Protein AF-A0A356KYS8-F1 (afdb_monomer_lite)

pLDDT: mean 89.46, std 16.84, range [36.25, 98.88]

Secondary structure (DSSP, 8-state):
--------------------TT-EEEEEEETTTTEEEEEEE-TTS-EEEEEEEE-SSEEEEEEE-TTSSEEEEEEEEEETTTEEEEEEEEEEE-GGG-EEEEEEEEESS--EEEEEEETTEEEEEETTTTEEEEEEEETTEEEEEEEEEE-SS-B---EE-TTSSEEEEEETTTTEEEEEEE-TTT--EEE---

Sequence (194 aa):
MKHALWLVLLLSAPLVAQDPGKGQRVYVSCGKAQEVQVFDLDPEGALSPRSKLALPGRPGAMALSPDRARIYVAAAERKRGRGWIERIHTLRRLPAGRLEIEHSLELTGGRPTFLRVAGGFLLSASYGGGQVSVYALEQGRCTQRVARKTTAKKAHMVEVDPSGRFVFVPHTGPNAVYQLRFDPKTGALEPNDP

Structure (mmCIF, N/CA/C/O backbone):
data_AF-A0A356KYS8-F1
#
_entry.id   AF-A0A356KYS8-F1
#
loop_
_atom_site.group_PDB
_atom_site.id
_atom_site.type_symbol
_atom_site.label_atom_id
_atom_site.label_alt_id
_atom_site.label_comp_id
_atom_site.label_asym_id
_atom_site.label_entity_id
_atom_site.label_seq_id
_atom_site.pdbx_PDB_ins_code
_atom_site.Cartn_x
_atom_site.Cartn_y
_atom_site.Cartn_z
_atom_site.occupancy
_atom_site.B_iso_or_equiv
_atom_site.auth_seq_id
_atom_site.auth_comp_id
_atom_site.auth_asym_id
_atom_site.auth_atom_id
_atom_site.pdbx_PDB_model_num
ATOM 1 N N . MET A 1 1 ? -44.539 14.808 67.556 1.00 40.28 1 MET A N 1
ATOM 2 C CA . MET A 1 1 ? -43.857 15.310 66.344 1.00 40.28 1 MET A CA 1
ATOM 3 C C . MET A 1 1 ? -42.977 14.185 65.816 1.00 40.28 1 MET A C 1
ATOM 5 O O . MET A 1 1 ? -42.002 13.847 66.469 1.00 40.28 1 MET A O 1
ATOM 9 N N . LYS A 1 2 ? -43.388 13.501 64.741 1.00 37.28 2 LYS A N 1
ATOM 10 C CA . LYS A 1 2 ? -42.633 12.396 64.126 1.00 37.28 2 LYS A CA 1
ATOM 11 C C . LYS A 1 2 ? -42.176 12.877 62.748 1.00 37.28 2 LYS A C 1
ATOM 13 O O . LYS A 1 2 ? -43.016 13.083 61.880 1.00 37.28 2 LYS A O 1
ATOM 18 N N . HIS A 1 3 ? -40.881 13.126 62.581 1.00 39.75 3 HIS A N 1
ATOM 19 C CA . HIS A 1 3 ? -40.300 13.495 61.291 1.00 39.75 3 HIS A CA 1
ATOM 20 C C . HIS A 1 3 ? -40.080 12.219 60.471 1.00 39.75 3 HIS A C 1
ATOM 22 O O . HIS A 1 3 ? -39.296 11.361 60.866 1.00 39.75 3 HIS A O 1
ATOM 28 N N . ALA A 1 4 ? -40.801 12.077 59.358 1.00 44.94 4 ALA A N 1
ATOM 29 C CA . ALA A 1 4 ? -40.541 11.039 58.368 1.00 44.94 4 ALA A CA 1
ATOM 30 C C . ALA A 1 4 ? -39.458 11.547 57.406 1.00 44.94 4 ALA A C 1
ATOM 32 O O . ALA A 1 4 ? -39.656 12.542 56.709 1.00 44.94 4 ALA A O 1
ATOM 33 N N . LEU A 1 5 ? -38.304 10.883 57.410 1.00 38.66 5 LEU A N 1
ATOM 34 C CA . LEU A 1 5 ? -37.208 11.132 56.482 1.00 38.66 5 LEU A CA 1
ATOM 35 C C . LEU A 1 5 ? -37.494 10.347 55.192 1.00 38.66 5 LEU A C 1
ATOM 37 O O . LEU A 1 5 ? -37.525 9.118 55.216 1.00 38.66 5 LEU A O 1
ATOM 41 N N . TRP A 1 6 ? -37.721 11.037 54.075 1.00 37.00 6 TRP A N 1
ATOM 42 C CA . TRP A 1 6 ? -37.829 10.397 52.763 1.00 37.00 6 TRP A CA 1
ATOM 43 C C . TRP A 1 6 ? -36.432 10.251 52.158 1.00 37.00 6 TRP A C 1
ATOM 45 O O . TRP A 1 6 ? -35.788 11.242 51.819 1.00 37.00 6 TRP A O 1
ATOM 55 N N . LEU A 1 7 ? -35.957 9.010 52.037 1.00 36.25 7 LEU A N 1
ATOM 56 C CA . LEU A 1 7 ? -34.743 8.681 51.295 1.00 36.25 7 LEU A CA 1
ATOM 57 C C . LEU A 1 7 ? -35.073 8.673 49.794 1.00 36.25 7 LEU A C 1
ATOM 59 O O . LEU A 1 7 ? -35.811 7.809 49.325 1.00 36.25 7 LEU A O 1
ATOM 63 N N . VAL A 1 8 ? -34.519 9.617 49.033 1.00 46.50 8 VAL A N 1
ATOM 64 C CA . VAL A 1 8 ? -34.524 9.554 47.566 1.00 46.50 8 VAL A CA 1
ATOM 65 C C . VAL A 1 8 ? -33.318 8.723 47.135 1.00 46.50 8 VAL A C 1
ATOM 67 O O . VAL A 1 8 ? -32.180 9.186 47.168 1.00 46.50 8 VAL A O 1
ATOM 70 N N . LEU A 1 9 ? -33.566 7.472 46.753 1.00 37.78 9 LEU A N 1
ATOM 71 C CA . LEU A 1 9 ? -32.584 6.615 46.094 1.00 37.78 9 LEU A CA 1
ATOM 72 C C . LEU A 1 9 ? -32.476 7.038 44.623 1.00 37.78 9 LEU A C 1
ATOM 74 O O . LEU A 1 9 ? -33.312 6.680 43.796 1.00 37.78 9 LEU A O 1
ATOM 78 N N . LEU A 1 10 ? -31.440 7.810 44.295 1.00 47.53 10 LEU A N 1
ATOM 79 C CA . LEU A 1 10 ? -31.029 8.030 42.909 1.00 47.53 10 LEU A CA 1
ATOM 80 C C . LEU A 1 10 ? -30.369 6.745 42.396 1.00 47.53 10 LEU A C 1
ATOM 82 O O . LEU A 1 10 ? -29.190 6.497 42.639 1.00 47.53 10 LEU A O 1
ATOM 86 N N . LEU A 1 11 ? -31.144 5.916 41.698 1.00 43.53 11 LEU A N 1
ATOM 87 C CA . LEU A 1 11 ? -30.618 4.829 40.877 1.00 43.53 11 LEU A CA 1
ATOM 88 C C . LEU A 1 11 ? -29.840 5.446 39.709 1.00 43.53 11 LEU A C 1
ATOM 90 O O . LEU A 1 11 ? -30.416 5.827 38.691 1.00 43.53 11 LEU A O 1
ATOM 94 N N . SER A 1 12 ? -28.520 5.552 39.854 1.00 49.88 12 SER A N 1
ATOM 95 C CA . SER A 1 12 ? -27.631 5.730 38.714 1.00 49.88 12 SER A CA 1
ATOM 96 C C . SER A 1 12 ? -27.658 4.438 37.901 1.00 49.88 12 SER A C 1
ATOM 98 O O . SER A 1 12 ? -26.980 3.459 38.210 1.00 49.88 12 SER A O 1
ATOM 100 N N . ALA A 1 13 ? -28.481 4.412 36.853 1.00 45.44 13 ALA A N 1
ATOM 101 C CA . ALA A 1 13 ? -28.328 3.398 35.826 1.00 45.44 13 ALA A CA 1
ATOM 102 C C . ALA A 1 13 ? -26.894 3.518 35.278 1.00 45.44 13 ALA A C 1
ATOM 104 O O . ALA A 1 13 ? -26.484 4.629 34.918 1.00 45.44 13 ALA A O 1
ATOM 105 N N . PRO A 1 14 ? -26.100 2.433 35.229 1.00 45.31 14 PRO A N 1
ATOM 106 C CA . PRO A 1 14 ? -24.833 2.489 34.528 1.00 45.31 14 PRO A CA 1
ATOM 107 C C . PRO A 1 14 ? -25.147 2.876 33.085 1.00 45.31 14 PRO A C 1
ATOM 109 O O . PRO A 1 14 ? -25.996 2.259 32.438 1.00 45.31 14 PRO A O 1
ATOM 112 N N . LEU A 1 15 ? -24.487 3.926 32.598 1.00 47.97 15 LEU A N 1
ATOM 113 C CA . LEU A 1 15 ? -24.471 4.247 31.183 1.00 47.97 15 LEU A CA 1
ATOM 114 C C . LEU A 1 15 ? -23.855 3.029 30.492 1.00 47.97 15 LEU A C 1
ATOM 116 O O . LEU A 1 15 ? -22.636 2.863 30.475 1.00 47.97 15 LEU A O 1
ATOM 120 N N . VAL A 1 16 ? -24.699 2.131 29.989 1.00 45.00 16 VAL A N 1
ATOM 121 C CA . VAL A 1 16 ? -24.254 1.095 29.071 1.00 45.00 16 VAL A CA 1
ATOM 122 C C . VAL A 1 16 ? -23.775 1.867 27.856 1.00 45.00 16 VAL A C 1
ATOM 124 O O . VAL A 1 16 ? -24.577 2.363 27.066 1.00 45.00 16 VAL A O 1
ATOM 127 N N . ALA A 1 17 ? -22.459 2.050 27.752 1.00 51.41 17 ALA A N 1
ATOM 128 C CA . ALA A 1 17 ? -21.847 2.444 26.504 1.00 51.41 17 ALA A CA 1
ATOM 129 C C . ALA A 1 17 ? -22.326 1.413 25.483 1.00 51.41 17 ALA A C 1
ATOM 131 O O . ALA A 1 17 ? -21.960 0.240 25.574 1.00 51.41 17 ALA A O 1
ATOM 132 N N . GLN A 1 18 ? -23.215 1.826 24.577 1.00 42.41 18 GLN A N 1
ATOM 133 C CA . GLN A 1 18 ? -23.545 1.008 23.424 1.00 42.41 18 GLN A CA 1
ATOM 134 C C . GLN A 1 18 ? -22.217 0.658 22.769 1.00 42.41 18 GLN A C 1
ATOM 136 O O . GLN A 1 18 ? -21.462 1.552 22.384 1.00 42.41 18 GLN A O 1
ATOM 141 N N . ASP A 1 19 ? -21.904 -0.631 22.701 1.00 47.56 19 ASP A N 1
ATOM 142 C CA . ASP A 1 19 ? -20.803 -1.096 21.880 1.00 47.56 19 ASP A CA 1
ATOM 143 C C . ASP A 1 19 ? -21.133 -0.675 20.439 1.00 47.56 19 ASP A C 1
ATOM 145 O O . ASP A 1 19 ? -22.103 -1.186 19.871 1.00 47.56 19 ASP A O 1
ATOM 149 N N . PRO A 1 20 ? -20.394 0.259 19.809 1.00 50.03 20 PRO A N 1
ATOM 150 C CA . PRO A 1 20 ? -20.714 0.725 18.463 1.00 50.03 20 PRO A CA 1
ATOM 151 C C . PRO A 1 20 ? -20.293 -0.315 17.406 1.00 50.03 20 PRO A C 1
ATOM 153 O O . PRO A 1 20 ? -20.005 0.031 16.259 1.00 50.03 20 PRO A O 1
ATOM 156 N N . GLY A 1 21 ? -20.214 -1.594 17.787 1.00 48.88 21 GLY A N 1
ATOM 157 C CA . GLY A 1 21 ? -19.616 -2.726 17.084 1.00 48.88 21 GLY A CA 1
ATOM 158 C C . GLY A 1 21 ? -20.235 -3.116 15.738 1.00 48.88 21 GLY A C 1
ATOM 159 O O . GLY A 1 21 ? -19.976 -4.215 15.258 1.00 48.88 21 GLY A O 1
ATOM 160 N N . LYS A 1 22 ? -21.018 -2.245 15.090 1.00 56.25 22 LYS A N 1
ATOM 161 C CA . LYS A 1 22 ? -21.561 -2.452 13.734 1.00 56.25 22 LYS A CA 1
ATOM 162 C C . LYS A 1 22 ? -21.486 -1.222 12.810 1.00 56.25 22 LYS A C 1
ATOM 164 O O . LYS A 1 22 ? -22.088 -1.244 11.743 1.00 56.25 22 LYS A O 1
ATOM 169 N N . GLY A 1 23 ? -20.758 -0.165 13.178 1.00 72.44 23 GLY A N 1
ATOM 170 C CA . GLY A 1 23 ? -20.584 1.021 12.324 1.00 72.44 23 GLY A CA 1
ATOM 171 C C . GLY A 1 23 ? -19.507 0.845 11.245 1.00 72.44 23 GLY A C 1
ATOM 172 O O . GLY A 1 23 ? -18.445 0.266 11.501 1.00 72.44 23 GLY A O 1
ATOM 173 N N . GLN A 1 24 ? -19.750 1.362 10.037 1.00 90.12 24 GLN A N 1
ATOM 174 C CA . GLN A 1 24 ? -18.698 1.500 9.026 1.00 90.12 24 GLN A CA 1
ATOM 175 C C . GLN A 1 24 ? -17.725 2.606 9.450 1.00 90.12 24 GLN A C 1
ATOM 177 O O . GLN A 1 24 ? -18.117 3.583 10.081 1.00 90.12 24 GLN A O 1
ATOM 182 N N . ARG A 1 25 ? -16.440 2.461 9.109 1.00 93.06 25 ARG A N 1
ATOM 183 C CA . ARG A 1 25 ? -15.419 3.480 9.391 1.00 93.06 25 ARG A CA 1
ATOM 184 C C . ARG A 1 25 ? -14.811 4.003 8.108 1.00 93.06 25 ARG A C 1
ATOM 186 O O . ARG A 1 25 ? -14.452 3.216 7.233 1.00 93.06 25 ARG A O 1
ATOM 193 N N . VAL A 1 26 ? -14.619 5.315 8.058 1.00 96.81 26 VAL A N 1
ATOM 194 C CA . VAL A 1 26 ? -13.938 6.008 6.965 1.00 96.81 26 VAL A CA 1
ATOM 195 C C . VAL A 1 26 ? -12.604 6.542 7.467 1.00 96.81 26 VAL A C 1
ATOM 197 O O . VAL A 1 26 ? -12.520 7.157 8.529 1.00 96.81 26 VAL A O 1
ATOM 200 N N . TYR A 1 27 ? -11.554 6.293 6.689 1.00 98.00 27 TYR A N 1
ATOM 201 C CA . TYR A 1 27 ? -10.201 6.769 6.948 1.00 98.00 27 TYR A CA 1
ATOM 202 C C . TYR A 1 27 ? -9.843 7.814 5.902 1.00 98.00 27 TYR A C 1
ATOM 204 O O . TYR A 1 27 ? -9.905 7.535 4.705 1.00 98.00 27 TYR A O 1
ATOM 212 N N . VAL A 1 28 ? -9.448 9.003 6.345 1.00 98.31 28 VAL A N 1
ATOM 213 C CA . VAL A 1 28 ? -9.144 10.131 5.462 1.00 98.31 28 VAL A CA 1
ATOM 214 C C . VAL A 1 28 ? -7.698 10.556 5.671 1.00 98.31 28 VAL A C 1
ATOM 216 O O . VAL A 1 28 ? -7.306 10.955 6.766 1.00 98.31 28 VAL A O 1
ATOM 219 N N . SER A 1 29 ? -6.890 10.479 4.615 1.00 98.00 29 SER A N 1
ATOM 220 C CA . SER A 1 29 ? -5.523 11.003 4.604 1.00 98.00 29 SER A CA 1
ATOM 221 C C . SER A 1 29 ? -5.546 12.527 4.458 1.00 98.00 29 SER A C 1
ATOM 223 O O . SER A 1 29 ? -5.845 13.056 3.384 1.00 98.00 29 SER A O 1
ATOM 225 N N . CYS A 1 30 ? -5.185 13.255 5.512 1.00 98.06 30 CYS A N 1
ATOM 226 C CA . CYS A 1 30 ? -5.193 14.715 5.538 1.00 98.06 30 CYS A CA 1
ATOM 227 C C . CYS A 1 30 ? -3.776 15.267 5.314 1.00 98.06 30 CYS A C 1
ATOM 229 O O . CYS A 1 30 ? -3.076 15.674 6.240 1.00 98.06 30 CYS A O 1
ATOM 231 N N . GLY A 1 31 ? -3.341 15.317 4.051 1.00 96.69 31 GLY A N 1
ATOM 232 C CA . GLY A 1 31 ? -1.957 15.639 3.677 1.00 96.69 31 GLY A CA 1
ATOM 233 C C . GLY A 1 31 ? -1.418 17.007 4.130 1.00 96.69 31 GLY A C 1
ATOM 234 O O . GLY A 1 31 ? -0.209 17.151 4.290 1.00 96.69 31 GLY A O 1
ATOM 235 N N . LYS A 1 32 ? -2.266 18.031 4.314 1.00 95.44 32 LYS A N 1
ATOM 236 C CA . LYS A 1 32 ? -1.835 19.341 4.856 1.00 95.44 32 LYS A CA 1
ATOM 237 C C . LYS A 1 32 ? -1.687 19.313 6.379 1.00 95.44 32 LYS A C 1
ATOM 239 O O . LYS A 1 32 ? -0.745 19.899 6.893 1.00 95.44 32 LYS A O 1
ATOM 244 N N . ALA A 1 33 ? -2.592 18.614 7.061 1.00 97.62 33 ALA A N 1
ATOM 245 C CA . ALA A 1 33 ? -2.599 18.476 8.515 1.00 97.62 33 ALA A CA 1
ATOM 246 C C . ALA A 1 33 ? -1.632 17.390 9.026 1.00 97.62 33 ALA A C 1
ATOM 248 O O . ALA A 1 33 ? -1.425 17.291 10.227 1.00 97.62 33 ALA A O 1
ATOM 249 N N . GLN A 1 34 ? -1.025 16.605 8.123 1.00 98.12 34 GLN A N 1
ATOM 250 C CA . GLN A 1 34 ? -0.108 15.508 8.456 1.00 98.12 34 GLN A CA 1
ATOM 251 C C . GLN A 1 34 ? -0.737 14.484 9.406 1.00 98.12 34 GLN A C 1
ATOM 253 O O . GLN A 1 34 ? -0.120 14.022 10.358 1.00 98.12 34 GLN A O 1
ATOM 258 N N . GLU A 1 35 ? -1.989 14.122 9.145 1.00 98.62 35 GLU A N 1
ATOM 259 C CA . GLU A 1 35 ? -2.722 13.168 9.972 1.00 98.62 35 GLU A CA 1
ATOM 260 C C . GLU A 1 35 ? -3.622 12.268 9.126 1.00 98.62 35 GLU A C 1
ATOM 262 O O . GLU A 1 35 ? -3.991 12.603 7.997 1.00 98.62 35 GLU A O 1
ATOM 267 N N . VAL A 1 36 ? -3.977 11.115 9.683 1.00 98.75 36 VAL A N 1
ATOM 268 C CA . VAL A 1 36 ? -5.113 10.314 9.225 1.00 98.75 36 VAL A CA 1
ATOM 269 C C . VAL A 1 36 ? -6.260 10.553 10.190 1.00 98.75 36 VAL A C 1
ATOM 271 O O . VAL A 1 36 ? -6.111 10.327 11.392 1.00 98.75 36 VAL A O 1
ATOM 274 N N . GLN A 1 37 ? -7.394 11.004 9.665 1.00 98.56 37 GLN A N 1
ATOM 275 C CA . GLN A 1 37 ? -8.627 11.155 10.427 1.00 98.56 37 GLN A CA 1
ATOM 276 C C . GLN A 1 37 ? -9.507 9.919 10.259 1.00 98.56 37 GLN A C 1
ATOM 278 O O . GLN A 1 37 ? -9.555 9.309 9.188 1.00 98.56 37 GLN A O 1
ATOM 283 N N . VAL A 1 38 ? -10.190 9.549 11.336 1.00 98.25 38 VAL A N 1
ATOM 284 C CA . VAL A 1 38 ? -11.119 8.424 11.398 1.00 98.25 38 VAL A CA 1
ATOM 285 C C . VAL A 1 38 ? -12.502 8.975 11.688 1.00 98.25 38 VAL A C 1
ATOM 287 O O . VAL A 1 38 ? -12.673 9.734 12.643 1.00 98.25 38 VAL A O 1
ATOM 290 N N . PHE A 1 39 ? -13.475 8.554 10.893 1.00 97.50 39 PHE A N 1
ATOM 291 C CA . PHE A 1 39 ? -14.883 8.882 11.065 1.00 97.50 39 PHE A CA 1
ATOM 292 C C . PHE A 1 39 ? -15.695 7.599 11.213 1.00 97.50 39 PHE A C 1
ATOM 294 O O . PHE A 1 39 ? -15.365 6.587 10.584 1.00 97.50 39 PHE A O 1
ATOM 301 N N . ASP A 1 40 ? -16.753 7.653 12.014 1.00 95.81 40 ASP A N 1
ATOM 302 C CA . ASP A 1 40 ? -17.833 6.673 11.943 1.00 95.81 40 ASP A CA 1
ATOM 303 C C . ASP A 1 40 ? -18.824 7.140 10.860 1.00 95.81 40 ASP A C 1
ATOM 305 O O . ASP A 1 40 ? -19.151 8.327 10.782 1.00 95.81 40 ASP A O 1
ATOM 309 N N . LEU A 1 41 ? -19.239 6.212 9.998 1.00 95.06 41 LEU A N 1
ATOM 310 C CA . LEU A 1 41 ? -20.221 6.409 8.933 1.00 95.06 41 LEU A CA 1
ATOM 311 C C . LEU A 1 41 ? -21.527 5.736 9.351 1.00 95.06 41 LEU A C 1
ATOM 313 O O . LEU A 1 41 ? -21.541 4.521 9.589 1.00 95.06 41 LEU A O 1
ATOM 317 N N . ASP A 1 42 ? -22.595 6.522 9.444 1.00 93.12 42 ASP A N 1
ATOM 318 C CA . ASP A 1 42 ? -23.932 6.007 9.730 1.00 93.12 42 ASP A CA 1
ATOM 319 C C . ASP A 1 42 ? -24.614 5.432 8.462 1.00 93.12 42 ASP A C 1
ATOM 321 O O . ASP A 1 42 ? -24.109 5.610 7.345 1.00 93.12 42 ASP A O 1
ATOM 325 N N . PRO A 1 43 ? -25.715 4.668 8.607 1.00 92.19 43 PRO A N 1
ATOM 326 C CA . PRO A 1 43 ? -26.447 4.097 7.473 1.00 92.19 43 PRO A CA 1
ATOM 327 C C . PRO A 1 43 ? -27.014 5.134 6.491 1.00 92.19 43 PRO A C 1
ATOM 329 O O . PRO A 1 43 ? -27.201 4.816 5.317 1.00 92.19 43 PRO A O 1
ATOM 332 N N . GLU A 1 44 ? -27.267 6.357 6.954 1.00 92.75 44 GLU A N 1
ATOM 333 C CA . GLU A 1 44 ? -27.788 7.481 6.174 1.00 92.75 44 GLU A CA 1
ATOM 334 C C . GLU A 1 44 ? -26.685 8.225 5.398 1.00 92.75 44 GLU A C 1
ATOM 336 O O . GLU A 1 44 ? -26.974 9.037 4.517 1.00 92.75 44 GLU A O 1
ATOM 341 N N . GLY A 1 45 ? -25.418 7.918 5.678 1.00 91.25 45 GLY A N 1
ATOM 342 C CA . GLY A 1 45 ? -24.252 8.455 4.991 1.00 91.25 45 GLY A CA 1
ATOM 343 C C . GLY A 1 45 ? -23.557 9.614 5.709 1.00 91.25 45 GLY A C 1
ATOM 344 O O . GLY A 1 45 ? -22.597 10.169 5.165 1.00 91.25 45 GLY A O 1
ATOM 345 N N . ALA A 1 46 ? -23.998 10.002 6.907 1.00 94.69 46 ALA A N 1
ATOM 346 C CA . ALA A 1 46 ? -23.359 11.061 7.671 1.00 94.69 46 ALA A CA 1
ATOM 347 C C . ALA A 1 46 ? -22.065 10.570 8.339 1.00 94.69 46 ALA A C 1
ATOM 349 O O . ALA A 1 46 ? -21.940 9.432 8.799 1.00 94.69 46 ALA A O 1
ATOM 350 N N . LEU A 1 47 ? -21.078 11.469 8.393 1.00 96.00 47 LEU A N 1
ATOM 351 C CA . LEU A 1 47 ? -19.782 11.225 9.018 1.00 96.00 47 LEU A CA 1
ATOM 352 C C . LEU A 1 47 ? -19.706 11.924 10.371 1.00 96.00 47 LEU A C 1
ATOM 354 O O . LEU A 1 47 ? -19.853 13.144 10.455 1.00 96.00 47 LEU A O 1
ATOM 358 N N . SER A 1 48 ? -19.373 11.167 11.412 1.00 96.12 48 SER A N 1
ATOM 359 C CA . SER A 1 48 ? -19.056 11.713 12.733 1.00 96.12 48 SER A CA 1
ATOM 360 C C . SER A 1 48 ? -17.566 11.519 13.050 1.00 96.12 48 SER A C 1
ATOM 362 O O . SER A 1 48 ? -17.034 10.420 12.860 1.00 96.12 48 SER A O 1
ATOM 364 N N . PRO A 1 49 ? -16.834 12.568 13.483 1.00 96.75 49 PRO A N 1
ATOM 365 C CA . PRO A 1 49 ? -15.424 12.435 13.838 1.00 96.75 49 PRO A CA 1
ATOM 366 C C . PRO A 1 49 ? -15.236 11.434 14.978 1.00 96.75 49 PRO A C 1
ATOM 368 O O . PRO A 1 49 ? -15.904 11.525 16.005 1.00 96.75 49 PRO A O 1
ATOM 371 N N . ARG A 1 50 ? -14.287 10.507 14.820 1.00 96.06 50 ARG A N 1
ATOM 372 C CA . ARG A 1 50 ? -14.030 9.442 15.797 1.00 96.06 50 ARG A CA 1
ATOM 373 C C . ARG A 1 50 ? -12.663 9.554 16.449 1.00 96.06 50 ARG A C 1
ATOM 375 O O . ARG A 1 50 ? -12.543 9.494 17.669 1.00 96.06 50 ARG A O 1
ATOM 382 N N . SER A 1 51 ? -11.611 9.668 15.648 1.00 97.50 51 SER A N 1
ATOM 383 C CA . SER A 1 51 ? -10.250 9.854 16.150 1.00 97.50 51 SER A CA 1
ATOM 384 C C . SER A 1 51 ? -9.346 10.424 15.060 1.00 97.50 51 SER A C 1
ATOM 386 O O . SER A 1 51 ? -9.759 10.599 13.913 1.00 97.50 51 SER A O 1
ATOM 388 N N . LYS A 1 52 ? -8.094 10.709 15.411 1.00 98.19 52 LYS A N 1
ATOM 389 C CA . LYS A 1 52 ? -7.059 11.072 14.450 1.00 98.19 52 LYS A CA 1
ATOM 390 C C . LYS A 1 52 ? -5.690 10.607 14.920 1.00 98.19 52 LYS A C 1
ATOM 392 O O . LYS A 1 52 ? -5.452 10.482 16.121 1.00 98.19 52 LYS A O 1
ATOM 397 N N . LEU A 1 53 ? -4.797 10.381 13.968 1.00 98.69 53 LEU A N 1
ATOM 398 C CA . LEU A 1 53 ? -3.402 10.033 14.210 1.00 98.69 53 LEU A CA 1
ATOM 399 C C . LEU A 1 53 ? -2.501 10.968 13.411 1.00 98.69 53 LEU A C 1
ATOM 401 O O . LEU A 1 53 ? -2.550 10.960 12.182 1.00 98.69 53 LEU A O 1
ATOM 405 N N . ALA A 1 54 ? -1.656 11.730 14.105 1.00 98.56 54 ALA A N 1
ATOM 406 C CA . ALA A 1 54 ? -0.574 12.475 13.473 1.00 98.56 54 ALA A CA 1
ATOM 407 C C . ALA A 1 54 ? 0.463 11.508 12.879 1.00 98.56 54 ALA A C 1
ATOM 409 O O . ALA A 1 54 ? 0.803 10.494 13.492 1.00 98.56 54 ALA A O 1
ATOM 410 N N . LEU A 1 55 ? 0.973 11.828 11.693 1.00 97.88 55 LEU A N 1
ATOM 411 C CA . LEU A 1 55 ? 1.952 11.029 10.967 1.00 97.88 55 LEU A CA 1
ATOM 412 C C . LEU A 1 55 ? 3.218 11.841 10.670 1.00 97.88 55 LEU A C 1
ATOM 414 O O . LEU A 1 55 ? 3.138 13.036 10.383 1.00 97.88 55 LEU A O 1
ATOM 418 N N . PRO A 1 56 ? 4.397 11.194 10.655 1.00 95.56 56 PRO A N 1
ATOM 419 C CA . PRO A 1 56 ? 5.591 11.776 10.065 1.00 95.56 56 PRO A CA 1
ATOM 420 C C . PRO A 1 56 ? 5.381 12.014 8.564 1.00 95.56 56 PRO A C 1
ATOM 422 O O . PRO A 1 56 ? 5.418 11.095 7.751 1.00 95.56 56 PRO A O 1
ATOM 425 N N . GLY A 1 57 ? 5.173 13.272 8.183 1.00 95.38 57 GLY A N 1
ATOM 426 C CA . GLY A 1 57 ? 4.988 13.660 6.789 1.00 95.38 57 GLY A CA 1
ATOM 427 C C . GLY A 1 57 ? 3.532 13.684 6.329 1.00 95.38 57 GLY A C 1
ATOM 428 O O . GLY A 1 57 ? 2.581 13.562 7.093 1.00 95.38 57 GLY A O 1
ATOM 429 N N . ARG A 1 58 ? 3.357 13.947 5.036 1.00 97.69 58 ARG A N 1
ATOM 430 C CA . ARG A 1 58 ? 2.071 14.243 4.403 1.00 97.69 58 ARG A CA 1
ATOM 431 C C . ARG A 1 58 ? 1.474 12.947 3.855 1.00 97.69 58 ARG A C 1
ATOM 433 O O . ARG A 1 58 ? 1.991 12.475 2.839 1.00 97.69 58 ARG A O 1
ATOM 440 N N . PRO A 1 59 ? 0.427 12.374 4.475 1.00 98.19 59 PRO A N 1
ATOM 441 C CA . PRO A 1 59 ? -0.171 11.142 3.979 1.00 98.19 59 PRO A CA 1
ATOM 442 C C . PRO A 1 59 ? -0.870 11.349 2.632 1.00 98.19 59 PRO A C 1
ATOM 444 O O . PRO A 1 59 ? -1.383 12.432 2.338 1.00 98.19 59 PRO A O 1
ATOM 447 N N . GLY A 1 60 ? -0.886 10.287 1.832 1.00 96.88 60 GLY A N 1
ATOM 448 C CA . GLY A 1 60 ? -1.530 10.203 0.527 1.00 96.88 60 GLY A CA 1
ATOM 449 C C . GLY A 1 60 ? -2.233 8.861 0.356 1.00 96.88 60 GLY A C 1
ATOM 450 O O . GLY A 1 60 ? -3.140 8.546 1.117 1.00 96.88 60 GLY A O 1
ATOM 451 N N . ALA A 1 61 ? -1.823 8.077 -0.644 1.00 97.69 61 ALA A N 1
ATOM 452 C CA . ALA A 1 61 ? -2.447 6.794 -0.961 1.00 97.69 61 ALA A CA 1
ATOM 453 C C . ALA A 1 61 ? -2.518 5.857 0.256 1.00 97.69 61 ALA A C 1
ATOM 455 O O . ALA A 1 61 ? -1.554 5.748 1.020 1.00 97.69 61 ALA A O 1
ATOM 456 N N . MET A 1 62 ? -3.648 5.159 0.398 1.00 98.56 62 MET A N 1
ATOM 457 C CA . MET A 1 62 ? -3.892 4.214 1.485 1.00 98.56 62 MET A CA 1
ATOM 458 C C . MET A 1 62 ? -4.451 2.890 0.973 1.00 98.56 62 MET A C 1
ATOM 460 O O . MET A 1 62 ? -5.175 2.868 -0.019 1.00 98.56 62 MET A O 1
ATOM 464 N N . ALA A 1 63 ? -4.157 1.804 1.685 1.00 98.56 63 ALA A N 1
ATOM 465 C CA . ALA A 1 63 ? -4.780 0.498 1.479 1.00 98.56 63 ALA A CA 1
ATOM 466 C C . ALA A 1 63 ? -5.047 -0.190 2.822 1.00 98.56 63 ALA A C 1
ATOM 468 O O . ALA A 1 63 ? -4.244 -0.081 3.747 1.00 98.56 63 ALA A O 1
ATOM 469 N N . LEU A 1 64 ? -6.156 -0.919 2.928 1.00 98.00 64 LEU A N 1
ATOM 470 C CA . LEU A 1 64 ? -6.447 -1.779 4.078 1.00 98.00 64 LEU A CA 1
ATOM 471 C C . LEU A 1 64 ? -5.814 -3.160 3.886 1.00 98.00 64 LEU A C 1
ATOM 473 O O . LEU A 1 64 ? -5.778 -3.679 2.770 1.00 98.00 64 LEU A O 1
ATOM 477 N N . SER A 1 65 ? -5.363 -3.776 4.978 1.00 97.88 65 SER A N 1
ATOM 478 C CA . SER A 1 65 ? -5.064 -5.208 4.981 1.00 97.88 65 SER A CA 1
ATOM 479 C C . SER A 1 65 ? -6.350 -6.039 4.799 1.00 97.88 65 SER A C 1
ATOM 481 O O . SER A 1 65 ? -7.435 -5.561 5.148 1.00 97.88 65 SER A O 1
ATOM 483 N N . PRO A 1 66 ? -6.269 -7.285 4.286 1.00 95.56 66 PRO A N 1
ATOM 484 C CA . PRO A 1 66 ? -7.449 -8.119 4.031 1.00 95.56 66 PRO A CA 1
ATOM 485 C C . PRO A 1 66 ? -8.269 -8.413 5.293 1.00 95.56 66 PRO A C 1
ATOM 487 O O . PRO A 1 66 ? -9.494 -8.348 5.271 1.00 95.56 66 PRO A O 1
ATOM 490 N N . ASP A 1 67 ? -7.584 -8.649 6.413 1.00 95.81 67 ASP A N 1
ATOM 491 C CA . ASP A 1 67 ? -8.176 -8.836 7.745 1.00 95.81 67 ASP A CA 1
ATOM 492 C C . ASP A 1 67 ? -8.693 -7.530 8.375 1.00 95.81 67 ASP A C 1
ATOM 494 O O . ASP A 1 67 ? -9.233 -7.534 9.480 1.00 95.81 67 ASP A O 1
ATOM 498 N N . ARG A 1 68 ? -8.512 -6.393 7.688 1.00 95.00 68 ARG A N 1
ATOM 499 C CA . ARG A 1 68 ? -8.854 -5.048 8.154 1.00 95.00 68 ARG A CA 1
ATOM 500 C C . ARG A 1 68 ? -8.162 -4.655 9.466 1.00 95.00 68 ARG A C 1
ATOM 502 O O . ARG A 1 68 ? -8.565 -3.664 10.066 1.00 95.00 68 ARG A O 1
ATOM 509 N N . ALA A 1 69 ? -7.122 -5.355 9.914 1.00 96.56 69 ALA A N 1
ATOM 510 C CA . ALA A 1 69 ? -6.399 -5.024 11.141 1.00 96.56 69 ALA A CA 1
ATOM 511 C C . ALA A 1 69 ? -5.410 -3.860 10.956 1.00 96.56 69 ALA A C 1
ATOM 513 O O . ALA A 1 69 ? -5.039 -3.198 11.928 1.00 96.56 69 ALA A O 1
ATOM 514 N N . ARG A 1 70 ? -4.986 -3.588 9.715 1.00 98.50 70 ARG A N 1
ATOM 515 C CA . ARG A 1 70 ? -3.954 -2.599 9.392 1.00 98.50 70 ARG A CA 1
ATOM 516 C C . ARG A 1 70 ? -4.332 -1.702 8.221 1.00 98.50 70 ARG A C 1
ATOM 518 O O . ARG A 1 70 ? -5.135 -2.070 7.365 1.00 98.50 70 ARG A O 1
ATOM 525 N N . ILE A 1 71 ? -3.723 -0.521 8.191 1.00 98.75 71 ILE A N 1
ATOM 526 C CA . ILE A 1 71 ? -3.787 0.435 7.082 1.00 98.75 71 ILE A CA 1
ATOM 527 C C . ILE A 1 71 ? -2.356 0.742 6.648 1.00 98.75 71 ILE A C 1
ATOM 529 O O . ILE A 1 71 ? -1.531 1.142 7.466 1.00 98.75 71 ILE A O 1
ATOM 533 N N . TYR A 1 72 ? -2.062 0.589 5.365 1.00 98.88 72 TYR A N 1
ATOM 534 C CA . TYR A 1 72 ? -0.818 1.046 4.757 1.00 98.88 72 TYR A CA 1
ATOM 535 C C . TYR A 1 72 ? -1.023 2.461 4.241 1.00 98.88 72 TYR A C 1
ATOM 537 O O . TYR A 1 72 ? -1.983 2.698 3.512 1.00 98.88 72 TYR A O 1
ATOM 545 N N . VAL A 1 73 ? -0.143 3.391 4.604 1.00 98.75 73 VAL A N 1
ATOM 546 C CA . VAL A 1 73 ? -0.259 4.806 4.231 1.00 98.75 73 VAL A CA 1
ATOM 547 C C . VAL A 1 73 ? 1.051 5.279 3.631 1.00 98.75 73 VAL A C 1
ATOM 549 O O . VAL A 1 73 ? 2.073 5.314 4.316 1.00 98.75 73 VAL A O 1
ATOM 552 N N . ALA A 1 74 ? 1.024 5.664 2.358 1.00 97.94 74 ALA A N 1
ATOM 553 C CA . ALA A 1 74 ? 2.144 6.358 1.745 1.00 97.94 74 ALA A CA 1
ATOM 554 C C . ALA A 1 74 ? 2.214 7.794 2.278 1.00 97.94 74 ALA A C 1
ATOM 556 O O . A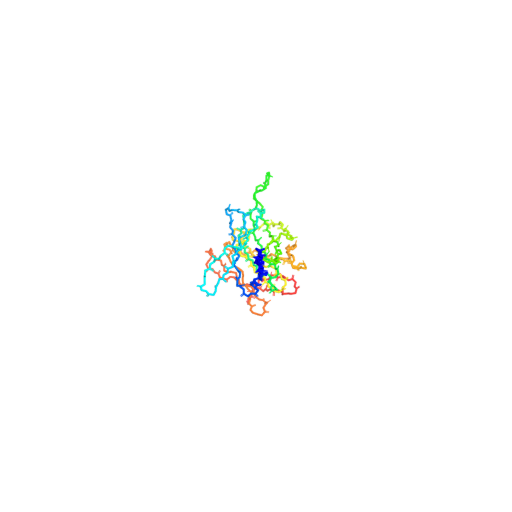LA A 1 74 ? 1.184 8.466 2.361 1.00 97.94 74 ALA A O 1
ATOM 557 N N . ALA A 1 75 ? 3.406 8.277 2.619 1.00 97.56 75 ALA A N 1
ATOM 558 C CA . ALA A 1 75 ? 3.596 9.631 3.127 1.00 97.56 75 ALA A CA 1
ATOM 559 C C . ALA A 1 75 ? 4.899 10.266 2.633 1.00 97.56 75 ALA A C 1
ATOM 561 O O . ALA A 1 75 ? 5.941 9.614 2.599 1.00 97.56 75 ALA A O 1
ATOM 562 N N . ALA A 1 76 ? 4.834 11.561 2.318 1.00 95.88 76 ALA A N 1
ATOM 563 C CA . ALA A 1 76 ? 5.996 12.370 1.960 1.00 95.88 76 ALA A CA 1
ATOM 564 C C . ALA A 1 76 ? 6.455 13.196 3.169 1.00 95.88 76 ALA A C 1
ATOM 566 O O . ALA A 1 76 ? 5.752 14.107 3.618 1.00 95.88 76 ALA A O 1
ATOM 567 N N . GLU A 1 77 ? 7.637 12.908 3.702 1.00 94.62 77 GLU A N 1
ATOM 568 C CA . GLU A 1 77 ? 8.203 13.567 4.879 1.00 94.62 77 GLU A CA 1
ATOM 569 C C . GLU A 1 77 ? 9.337 14.514 4.472 1.00 94.62 77 GLU A C 1
ATOM 571 O O . GLU A 1 77 ? 10.221 14.162 3.692 1.00 94.62 77 GLU A O 1
ATOM 576 N N . ARG A 1 78 ? 9.349 15.734 5.021 1.00 92.69 78 ARG A N 1
ATOM 577 C CA . ARG A 1 78 ? 10.487 16.641 4.855 1.00 92.69 78 ARG A CA 1
ATOM 578 C C . ARG A 1 78 ? 11.531 16.335 5.929 1.00 92.69 78 ARG A C 1
ATOM 580 O O . ARG A 1 78 ? 11.308 16.629 7.099 1.00 92.69 78 ARG A O 1
ATOM 587 N N . LYS A 1 79 ? 12.696 15.821 5.532 1.00 91.44 79 LYS A N 1
ATOM 588 C CA . LYS A 1 79 ? 13.850 15.641 6.424 1.00 91.44 79 LYS A CA 1
ATOM 589 C C . LYS A 1 79 ? 14.832 16.797 6.276 1.00 91.44 79 LYS A C 1
ATOM 591 O O . LYS A 1 79 ? 15.275 17.137 5.175 1.00 91.44 79 LYS A O 1
ATOM 596 N N . ARG A 1 80 ? 15.216 17.388 7.410 1.00 90.25 80 ARG A N 1
ATOM 597 C CA . ARG A 1 80 ? 16.262 18.417 7.462 1.00 90.25 80 ARG A CA 1
ATOM 598 C C . ARG A 1 80 ? 17.559 17.856 6.869 1.00 90.25 80 ARG A C 1
ATOM 600 O O . ARG A 1 80 ? 17.975 16.761 7.226 1.00 90.25 80 ARG A O 1
ATOM 607 N N . GLY A 1 81 ? 18.157 18.587 5.930 1.00 91.62 81 GLY A N 1
ATOM 608 C CA . GLY A 1 81 ? 19.408 18.196 5.266 1.00 91.62 81 GLY A CA 1
ATOM 609 C C . GLY A 1 81 ? 19.296 17.102 4.194 1.00 91.62 81 GLY A C 1
ATOM 610 O O . GLY A 1 81 ? 20.276 16.871 3.501 1.00 91.62 81 GLY A O 1
ATOM 611 N N . ARG A 1 82 ? 18.135 16.450 4.010 1.00 87.75 82 ARG A N 1
ATOM 612 C CA . ARG A 1 82 ? 17.942 15.398 2.982 1.00 87.75 82 ARG A CA 1
ATOM 613 C C . ARG A 1 82 ? 16.808 15.665 1.991 1.00 87.75 82 ARG A C 1
ATOM 615 O O . ARG A 1 82 ? 16.581 14.869 1.089 1.00 87.75 82 ARG A O 1
ATOM 622 N N . GLY A 1 83 ? 16.087 16.775 2.144 1.00 90.56 83 GLY A N 1
ATOM 623 C CA . GLY A 1 83 ? 14.954 17.095 1.279 1.00 90.56 83 GLY A CA 1
ATOM 624 C C . GLY A 1 83 ? 13.716 16.258 1.608 1.00 90.56 83 GLY A C 1
ATOM 625 O O . GLY A 1 83 ? 13.432 15.992 2.777 1.00 90.56 83 GLY A O 1
ATOM 626 N N . TRP A 1 84 ? 12.928 15.920 0.588 1.00 91.69 84 TRP A N 1
ATOM 627 C CA . TRP A 1 84 ? 11.755 15.060 0.745 1.00 91.69 84 TRP A CA 1
ATOM 628 C C . TRP A 1 84 ? 12.166 13.591 0.697 1.00 91.69 84 TRP A C 1
ATOM 630 O O . TRP A 1 84 ? 12.881 13.183 -0.215 1.00 91.69 84 TRP A O 1
ATOM 640 N N . ILE A 1 85 ? 11.673 12.810 1.653 1.00 94.12 85 ILE A N 1
ATOM 641 C CA . ILE A 1 85 ? 11.720 11.350 1.626 1.00 94.12 85 ILE A CA 1
ATOM 642 C C . ILE A 1 85 ? 10.299 10.801 1.545 1.00 94.12 85 ILE A C 1
ATOM 644 O O . ILE A 1 85 ? 9.350 11.429 2.013 1.00 94.12 85 ILE A O 1
ATOM 648 N N . GLU A 1 86 ? 10.162 9.612 0.977 1.00 95.31 86 GLU A N 1
ATOM 649 C CA . GLU A 1 86 ? 8.886 8.912 0.867 1.00 95.31 86 GLU A CA 1
ATOM 650 C C . GLU A 1 86 ? 8.875 7.729 1.835 1.00 95.31 86 GLU A C 1
ATOM 652 O O . GLU A 1 86 ? 9.899 7.072 2.032 1.00 95.31 86 GLU A O 1
ATOM 657 N N . ARG A 1 87 ? 7.729 7.448 2.455 1.00 96.75 87 ARG A N 1
ATOM 658 C CA . ARG A 1 87 ? 7.554 6.328 3.386 1.00 96.75 87 ARG A CA 1
ATOM 659 C C . ARG A 1 87 ? 6.264 5.570 3.119 1.00 96.75 87 ARG A C 1
ATOM 661 O O . ARG A 1 87 ? 5.315 6.129 2.576 1.00 96.75 87 ARG A O 1
ATOM 668 N N . ILE A 1 88 ? 6.214 4.320 3.570 1.00 98.38 88 ILE A N 1
ATOM 669 C CA . ILE A 1 88 ? 4.965 3.600 3.830 1.00 98.38 88 ILE A CA 1
ATOM 670 C C . ILE A 1 88 ? 4.890 3.332 5.329 1.00 98.38 88 ILE A C 1
ATOM 672 O O . ILE A 1 88 ? 5.697 2.580 5.880 1.00 98.38 88 ILE A O 1
ATOM 676 N N . HIS A 1 89 ? 3.910 3.939 5.989 1.00 98.69 89 HIS A N 1
ATOM 677 C CA . HIS A 1 89 ? 3.558 3.616 7.364 1.00 98.69 89 HIS A CA 1
ATOM 678 C C . HIS A 1 89 ? 2.610 2.420 7.375 1.00 98.69 89 HIS A C 1
ATOM 680 O O . HIS A 1 89 ? 1.620 2.402 6.647 1.00 98.69 89 HIS A O 1
ATOM 686 N N . THR A 1 90 ? 2.901 1.432 8.216 1.00 98.88 90 THR A N 1
ATOM 687 C CA . THR A 1 90 ? 1.930 0.408 8.609 1.00 98.88 90 THR A CA 1
ATOM 688 C C . THR A 1 90 ? 1.263 0.885 9.887 1.00 98.88 90 THR A C 1
ATOM 690 O O . THR A 1 90 ? 1.929 1.023 10.916 1.00 98.88 90 THR A O 1
ATOM 693 N N . LEU A 1 91 ? -0.035 1.157 9.815 1.00 98.81 91 LEU A N 1
ATOM 694 C CA . LEU A 1 91 ? -0.841 1.573 10.951 1.00 98.81 91 LEU A CA 1
ATOM 695 C C . LEU A 1 91 ? -1.627 0.383 11.485 1.00 98.81 91 LEU A C 1
ATOM 697 O O . LEU A 1 91 ? -2.346 -0.257 10.717 1.00 98.81 91 LEU A O 1
ATOM 701 N N . ARG A 1 92 ? -1.550 0.117 12.788 1.00 98.56 92 ARG A N 1
ATOM 702 C CA . ARG A 1 92 ? -2.405 -0.868 13.456 1.00 98.56 92 ARG A CA 1
ATOM 703 C C . ARG A 1 92 ? -3.712 -0.206 13.878 1.00 98.56 92 ARG A C 1
ATOM 705 O O . ARG A 1 92 ? -3.716 0.896 14.432 1.00 98.56 92 ARG A O 1
ATOM 712 N N . ARG A 1 93 ? -4.833 -0.880 13.618 1.00 97.25 93 ARG A N 1
ATOM 713 C CA . ARG A 1 93 ? -6.157 -0.460 14.080 1.00 97.25 93 ARG A CA 1
ATOM 714 C C . ARG A 1 93 ? -6.417 -1.003 15.475 1.00 97.25 93 ARG A C 1
ATOM 716 O O . ARG A 1 93 ? -6.274 -2.194 15.731 1.00 97.25 93 ARG A O 1
ATOM 723 N N . LEU A 1 94 ? -6.838 -0.112 16.357 1.00 95.81 94 LEU A N 1
ATOM 724 C CA . LEU A 1 94 ? -7.150 -0.405 17.746 1.00 95.81 94 LEU A CA 1
ATOM 725 C C . LEU A 1 94 ? -8.665 -0.297 17.998 1.00 95.81 94 LEU A C 1
ATOM 727 O O . LEU A 1 94 ? -9.410 0.251 17.167 1.00 95.81 94 LEU A O 1
ATOM 731 N N . PRO A 1 95 ? -9.144 -0.785 19.158 1.00 91.56 95 PRO A N 1
ATOM 732 C CA . PRO A 1 95 ? -10.501 -0.526 19.619 1.00 91.56 95 PRO A CA 1
ATOM 733 C C . PRO A 1 95 ? -10.856 0.967 19.620 1.00 91.56 95 PRO A C 1
ATOM 735 O O . PRO A 1 95 ? -9.991 1.847 19.612 1.00 91.56 95 PRO A O 1
ATOM 738 N N . ALA A 1 96 ? -12.159 1.248 19.592 1.00 87.69 96 ALA A N 1
ATOM 739 C CA . ALA A 1 96 ? -12.713 2.603 19.573 1.00 87.69 96 ALA A CA 1
ATOM 740 C C . ALA A 1 96 ? -12.209 3.515 18.430 1.00 87.69 96 ALA A C 1
ATOM 742 O O . ALA A 1 96 ? -12.336 4.732 18.520 1.00 87.69 96 ALA A O 1
ATOM 743 N N . GLY A 1 97 ? -11.667 2.952 17.344 1.00 91.00 97 GLY A N 1
ATOM 744 C CA . GLY A 1 97 ? -11.264 3.721 16.163 1.00 91.00 97 GLY A CA 1
ATOM 745 C C . GLY A 1 97 ? -9.896 4.379 16.285 1.00 91.00 97 GLY A C 1
ATOM 746 O O . GLY A 1 97 ? -9.542 5.168 15.417 1.00 91.00 97 GLY A O 1
ATOM 747 N N . ARG A 1 98 ? -9.118 4.060 17.324 1.00 95.75 98 ARG A N 1
ATOM 748 C CA . ARG A 1 98 ? -7.733 4.520 17.456 1.00 95.75 98 ARG A CA 1
ATOM 749 C C . ARG A 1 98 ? -6.825 3.869 16.408 1.00 95.75 98 ARG A C 1
ATOM 751 O O . ARG A 1 98 ? -7.043 2.727 15.999 1.00 95.75 98 ARG A O 1
ATOM 758 N N . LEU A 1 99 ? -5.775 4.591 16.030 1.00 98.50 99 LEU A N 1
ATOM 759 C CA . LEU A 1 99 ? -4.699 4.117 15.164 1.00 98.50 99 LEU A CA 1
ATOM 760 C C . LEU A 1 99 ? -3.355 4.310 15.866 1.00 98.50 99 LEU A C 1
ATOM 762 O O . LEU A 1 99 ? -3.196 5.233 16.664 1.00 98.50 99 LEU A O 1
ATOM 766 N N . GLU A 1 100 ? -2.383 3.476 15.530 1.00 98.38 100 GLU A N 1
ATOM 767 C CA . GLU A 1 100 ? -0.986 3.657 15.926 1.00 98.38 100 GLU A CA 1
ATOM 768 C C . GLU A 1 100 ? -0.051 3.269 14.781 1.00 98.38 100 GLU A C 1
ATOM 770 O O . GLU A 1 100 ? -0.408 2.446 13.939 1.00 98.38 100 GLU A O 1
ATOM 775 N N . ILE A 1 101 ? 1.150 3.845 14.749 1.00 98.75 101 ILE A N 1
ATOM 776 C CA . ILE A 1 101 ? 2.188 3.453 13.792 1.00 98.75 101 ILE A CA 1
ATOM 777 C C . ILE A 1 101 ? 2.907 2.216 14.342 1.00 98.75 101 ILE A C 1
ATOM 779 O O . ILE A 1 101 ? 3.572 2.299 15.368 1.00 98.75 101 ILE A O 1
ATOM 783 N N . GLU A 1 102 ? 2.807 1.089 13.641 1.00 98.31 102 GLU A N 1
ATOM 784 C CA . GLU A 1 102 ? 3.486 -0.167 13.996 1.00 98.31 102 GLU A CA 1
ATOM 785 C C . GLU A 1 102 ? 4.852 -0.284 13.304 1.00 98.31 102 GLU A C 1
ATOM 787 O O . GLU A 1 102 ? 5.813 -0.811 13.863 1.00 98.31 102 GLU A O 1
ATOM 792 N N . HIS A 1 103 ? 4.949 0.205 12.065 1.00 98.69 103 HIS A N 1
ATOM 793 C CA . HIS A 1 103 ? 6.178 0.162 11.276 1.00 98.69 103 HIS A CA 1
ATOM 794 C C . HIS A 1 103 ? 6.218 1.292 10.242 1.00 98.69 103 HIS A C 1
ATOM 796 O O . HIS A 1 103 ? 5.179 1.824 9.852 1.00 98.69 103 HIS A O 1
ATOM 802 N N . SER A 1 104 ? 7.414 1.679 9.792 1.00 98.31 104 SER A N 1
ATOM 803 C CA . SER A 1 104 ? 7.600 2.723 8.778 1.00 98.31 104 SER A CA 1
ATOM 804 C C . SER A 1 104 ? 8.771 2.411 7.851 1.00 98.31 104 SER A C 1
ATOM 806 O O . SER A 1 104 ? 9.923 2.654 8.214 1.00 98.31 104 SER A O 1
ATOM 808 N N . LEU A 1 105 ? 8.470 1.978 6.630 1.00 98.00 105 LEU A N 1
ATOM 809 C CA . LEU A 1 105 ? 9.462 1.721 5.589 1.00 98.00 105 LEU A CA 1
ATOM 810 C C . LEU A 1 105 ? 9.801 3.015 4.842 1.00 98.00 105 LEU A C 1
ATOM 812 O O . LEU A 1 105 ? 8.904 3.666 4.315 1.00 98.00 105 LEU A O 1
ATOM 816 N N . GLU A 1 106 ? 11.080 3.382 4.772 1.00 96.75 106 GLU A N 1
ATOM 817 C CA . GLU A 1 106 ? 11.559 4.446 3.880 1.00 96.75 106 GLU A CA 1
ATOM 818 C C . GLU A 1 106 ? 11.691 3.917 2.447 1.00 96.75 106 GLU A C 1
ATOM 820 O O . GLU A 1 106 ? 12.197 2.820 2.216 1.00 96.75 106 GLU A O 1
ATOM 825 N N . LEU A 1 107 ? 11.223 4.690 1.470 1.00 93.69 107 LEU A N 1
ATOM 826 C CA . LEU A 1 107 ? 11.218 4.308 0.067 1.00 93.69 107 LEU A CA 1
ATOM 827 C C . LEU A 1 107 ? 12.339 5.001 -0.700 1.00 93.69 107 LEU A C 1
ATOM 829 O O . LEU A 1 107 ? 12.549 6.207 -0.596 1.00 93.69 107 LEU A O 1
ATOM 833 N N . THR A 1 108 ? 12.982 4.247 -1.585 1.00 86.12 108 THR A N 1
ATOM 834 C CA . THR A 1 108 ? 13.893 4.791 -2.597 1.00 86.12 108 THR A CA 1
ATOM 835 C C . THR A 1 108 ? 13.209 4.843 -3.954 1.00 86.12 108 THR A C 1
ATOM 837 O O . THR A 1 108 ? 12.562 3.879 -4.351 1.00 86.12 108 THR A O 1
ATOM 840 N N . GLY A 1 109 ? 13.373 5.933 -4.706 1.00 76.12 109 GLY A N 1
ATOM 841 C CA . GLY A 1 109 ? 13.059 5.987 -6.139 1.00 76.12 109 GLY A CA 1
ATOM 842 C C . GLY A 1 109 ? 11.577 5.969 -6.527 1.00 76.12 109 GLY A C 1
ATOM 843 O O . GLY A 1 109 ? 11.271 5.499 -7.612 1.00 76.12 109 GLY A O 1
ATOM 844 N N . GLY A 1 110 ? 10.645 6.428 -5.688 1.00 81.06 110 GLY A N 1
ATOM 845 C CA . GLY A 1 110 ? 9.254 6.623 -6.115 1.00 81.06 110 GLY A CA 1
ATOM 846 C C . GLY A 1 110 ? 8.328 7.114 -5.009 1.00 81.06 110 GLY A C 1
ATOM 847 O O . GLY A 1 110 ? 8.485 6.722 -3.857 1.00 81.06 110 GLY A O 1
ATOM 848 N N . ARG A 1 111 ? 7.353 7.950 -5.389 1.00 89.12 111 ARG A N 1
ATOM 849 C CA . ARG A 1 111 ? 6.264 8.430 -4.532 1.00 89.12 111 ARG A CA 1
ATOM 850 C C . ARG A 1 111 ? 4.977 7.686 -4.894 1.00 89.12 111 ARG A C 1
ATOM 852 O O . ARG A 1 111 ? 4.439 7.963 -5.973 1.00 89.12 111 ARG A O 1
ATOM 859 N N . PRO A 1 112 ? 4.490 6.766 -4.043 1.00 95.44 112 PRO A N 1
ATOM 860 C CA . PRO A 1 112 ? 3.257 6.045 -4.312 1.00 95.44 112 PRO A CA 1
ATOM 861 C C . PRO A 1 112 ? 2.075 6.998 -4.496 1.00 95.44 112 PRO A C 1
ATOM 863 O O . PRO A 1 112 ? 1.820 7.867 -3.661 1.00 95.44 112 PRO A O 1
ATOM 866 N N . THR A 1 113 ? 1.342 6.824 -5.587 1.00 95.31 113 THR A N 1
ATOM 867 C CA . THR A 1 113 ? 0.055 7.488 -5.839 1.00 95.31 113 THR A CA 1
ATOM 868 C C . THR A 1 113 ? -1.127 6.549 -5.671 1.00 95.31 113 THR A C 1
ATOM 870 O O . THR A 1 113 ? -2.252 7.017 -5.534 1.00 95.31 113 THR A O 1
ATOM 873 N N . PHE A 1 114 ? -0.868 5.244 -5.610 1.00 98.00 114 PHE A N 1
ATOM 874 C CA . PHE A 1 114 ? -1.855 4.223 -5.292 1.00 98.00 114 PHE A CA 1
ATOM 875 C C . PHE A 1 114 ? -1.196 3.088 -4.512 1.00 98.00 114 PHE A C 1
ATOM 877 O O . PHE A 1 114 ? -0.014 2.806 -4.729 1.00 98.00 114 PHE A O 1
ATOM 884 N N . LEU A 1 115 ? -1.962 2.449 -3.631 1.00 98.50 115 LEU A N 1
ATOM 885 C CA . LEU A 1 115 ? -1.563 1.269 -2.873 1.00 98.50 115 LEU A CA 1
ATOM 886 C C . LEU A 1 115 ? -2.636 0.188 -3.025 1.00 98.50 115 LEU A C 1
ATOM 888 O O . LEU A 1 115 ? -3.823 0.488 -2.940 1.00 98.50 115 LEU A O 1
ATOM 892 N N . ARG A 1 116 ? -2.219 -1.066 -3.203 1.00 98.19 116 ARG A N 1
ATOM 893 C CA . ARG A 1 116 ? -3.113 -2.227 -3.319 1.00 98.19 116 ARG A CA 1
ATOM 894 C C . ARG A 1 116 ? -2.508 -3.418 -2.593 1.00 98.19 116 ARG A C 1
ATOM 896 O O . ARG A 1 116 ? -1.351 -3.737 -2.830 1.00 98.19 116 ARG A O 1
ATOM 903 N N . VAL A 1 117 ? -3.270 -4.096 -1.739 1.00 98.19 117 VAL A N 1
ATOM 904 C CA . VAL A 1 117 ? -2.834 -5.380 -1.166 1.00 98.19 117 VAL A CA 1
ATOM 905 C C . VAL A 1 117 ? -3.310 -6.514 -2.071 1.00 98.19 117 VAL A C 1
ATOM 907 O O . VAL A 1 117 ? -4.488 -6.551 -2.429 1.00 98.19 117 VAL A O 1
ATOM 910 N N . ALA A 1 118 ? -2.411 -7.420 -2.452 1.00 96.25 118 ALA A N 1
ATOM 911 C CA . ALA A 1 118 ? -2.727 -8.592 -3.268 1.00 96.25 118 ALA A CA 1
ATOM 912 C C . ALA A 1 118 ? -1.676 -9.695 -3.081 1.00 96.25 118 ALA A C 1
ATOM 914 O O . ALA A 1 118 ? -0.487 -9.407 -2.975 1.00 96.25 118 ALA A O 1
ATOM 915 N N . GLY A 1 119 ? -2.112 -10.959 -3.035 1.00 93.12 119 GLY A N 1
ATOM 916 C CA . GLY A 1 119 ? -1.206 -12.115 -2.959 1.00 93.12 119 GLY A CA 1
ATOM 917 C C . GLY A 1 119 ? -0.265 -12.124 -1.746 1.00 93.12 119 GLY A C 1
ATOM 918 O O . GLY A 1 119 ? 0.821 -12.668 -1.839 1.00 93.12 119 GLY A O 1
ATOM 919 N N . GLY A 1 120 ? -0.629 -11.479 -0.630 1.00 95.94 120 GLY A N 1
ATOM 920 C CA . GLY A 1 120 ? 0.263 -11.337 0.533 1.00 95.94 120 GLY A CA 1
ATOM 921 C C . GLY A 1 120 ? 1.310 -10.222 0.409 1.00 95.94 120 GLY A C 1
ATOM 922 O O . GLY A 1 120 ? 2.133 -10.057 1.304 1.00 95.94 120 GLY A O 1
ATOM 923 N N . PHE A 1 121 ? 1.251 -9.413 -0.649 1.00 98.62 121 PHE A N 1
ATOM 924 C CA . PHE A 1 121 ? 2.134 -8.274 -0.879 1.00 98.62 121 PHE A CA 1
ATOM 925 C C . PHE A 1 121 ? 1.367 -6.954 -0.862 1.00 98.62 121 PHE A C 1
ATOM 927 O O . PHE A 1 121 ? 0.151 -6.906 -1.067 1.00 98.62 121 PHE A O 1
ATOM 934 N N . LEU A 1 122 ? 2.101 -5.858 -0.678 1.00 98.62 122 LEU A N 1
ATOM 935 C CA . LEU A 1 122 ? 1.619 -4.513 -0.972 1.00 98.62 122 LEU A CA 1
ATOM 936 C C . LEU A 1 122 ? 2.208 -4.061 -2.307 1.00 98.62 122 LEU A C 1
ATOM 938 O O . LEU A 1 122 ? 3.419 -4.075 -2.490 1.00 98.62 122 LEU A O 1
ATOM 942 N N . LEU A 1 123 ? 1.365 -3.642 -3.238 1.00 98.50 123 LEU A N 1
ATOM 943 C CA . LEU A 1 123 ? 1.756 -3.091 -4.527 1.00 98.50 123 LEU A CA 1
ATOM 944 C C . LEU A 1 123 ? 1.563 -1.575 -4.511 1.00 98.50 123 LEU A C 1
ATOM 946 O O . LEU A 1 123 ? 0.632 -1.063 -3.884 1.00 98.50 123 LEU A O 1
ATOM 950 N N . SER A 1 124 ? 2.421 -0.852 -5.228 1.00 97.81 124 SER A N 1
ATOM 951 C CA . SER A 1 124 ? 2.267 0.583 -5.454 1.00 97.81 124 SER A CA 1
ATOM 952 C C . SER A 1 124 ? 2.485 0.972 -6.908 1.00 97.81 124 SER A C 1
ATOM 954 O O . SER A 1 124 ? 3.373 0.443 -7.573 1.00 97.81 124 SER A O 1
ATOM 956 N N . ALA A 1 125 ? 1.711 1.952 -7.374 1.00 97.19 125 ALA A N 1
ATOM 957 C CA . ALA A 1 125 ? 2.020 2.723 -8.575 1.00 97.19 125 ALA A CA 1
ATOM 958 C C . ALA A 1 125 ? 2.659 4.052 -8.162 1.00 97.19 125 ALA A C 1
ATOM 960 O O . ALA A 1 125 ? 2.219 4.673 -7.193 1.00 97.19 125 ALA A O 1
ATOM 961 N N . SER A 1 126 ? 3.693 4.496 -8.876 1.00 95.06 126 SER A N 1
ATOM 962 C CA . SER A 1 126 ? 4.369 5.772 -8.616 1.00 95.06 126 SER A CA 1
ATOM 963 C C . SER A 1 126 ? 4.330 6.686 -9.838 1.00 95.06 126 SER A C 1
ATOM 965 O O . SER A 1 126 ? 5.012 6.440 -10.834 1.00 95.06 126 SER A O 1
ATOM 967 N N . TYR A 1 127 ? 3.605 7.797 -9.720 1.00 88.81 127 TYR A N 1
ATOM 968 C CA . TYR A 1 127 ? 3.351 8.724 -10.825 1.00 88.81 127 TYR A CA 1
ATOM 969 C C . TYR A 1 127 ? 4.613 9.358 -11.423 1.00 88.81 127 TYR A C 1
ATOM 971 O O . TYR A 1 127 ? 4.855 9.245 -12.622 1.00 88.81 127 TYR A O 1
ATOM 979 N N . GLY A 1 128 ? 5.435 10.021 -10.601 1.00 81.62 128 GLY A N 1
ATOM 980 C CA . GLY A 1 128 ? 6.617 10.748 -11.089 1.00 81.62 128 GLY A CA 1
ATOM 981 C C . GLY A 1 128 ? 7.737 9.831 -11.587 1.00 81.62 128 GLY A C 1
ATOM 982 O O . GLY A 1 128 ? 8.393 10.150 -12.575 1.00 81.62 128 GLY A O 1
ATOM 983 N N . GLY A 1 129 ? 7.921 8.689 -10.914 1.00 74.19 129 GLY A N 1
ATOM 984 C CA . GLY A 1 129 ? 8.954 7.704 -11.242 1.00 74.19 129 GLY A CA 1
ATOM 985 C C . GLY A 1 129 ? 8.591 6.776 -12.401 1.00 74.19 129 GLY A C 1
ATOM 986 O O . GLY A 1 129 ? 9.495 6.197 -12.983 1.00 74.19 129 GLY A O 1
ATOM 987 N N . GLY A 1 130 ? 7.300 6.649 -12.743 1.00 87.56 130 GLY A N 1
ATOM 988 C CA . GLY A 1 130 ? 6.843 5.731 -13.787 1.00 87.56 130 GLY A CA 1
ATOM 989 C C . GLY A 1 130 ? 7.209 4.290 -13.460 1.00 87.56 130 GLY A C 1
ATOM 990 O O . GLY A 1 130 ? 8.044 3.686 -14.123 1.00 87.56 130 GLY A O 1
ATOM 991 N N . GLN A 1 131 ? 6.669 3.768 -12.362 1.00 92.94 131 GLN A N 1
ATOM 992 C CA . GLN A 1 131 ? 7.002 2.419 -11.917 1.00 92.94 131 GLN A CA 1
ATOM 993 C C . GLN A 1 131 ? 5.878 1.787 -11.106 1.00 92.94 131 GLN A C 1
ATOM 995 O O . GLN A 1 131 ? 5.101 2.483 -10.441 1.00 92.94 131 GLN A O 1
ATOM 1000 N N . VAL A 1 132 ? 5.900 0.458 -11.084 1.00 96.50 132 VAL A N 1
ATOM 1001 C CA . VAL A 1 132 ? 5.202 -0.378 -10.109 1.00 96.50 132 VAL A CA 1
ATOM 1002 C C . VAL A 1 132 ? 6.226 -0.966 -9.147 1.00 96.50 132 VAL A C 1
ATOM 1004 O O . VAL A 1 132 ? 7.312 -1.374 -9.558 1.00 96.50 132 VAL A O 1
ATOM 1007 N N . SER A 1 133 ? 5.925 -0.980 -7.853 1.00 97.25 133 SER A N 1
ATOM 1008 C CA . SER A 1 133 ? 6.752 -1.641 -6.836 1.00 97.25 133 SER A CA 1
ATOM 1009 C C . SER A 1 133 ? 5.921 -2.627 -6.028 1.00 97.25 133 SER A C 1
ATOM 1011 O O . SER A 1 133 ? 4.741 -2.385 -5.793 1.00 97.25 133 SER A O 1
ATOM 1013 N N . VAL A 1 134 ? 6.553 -3.715 -5.597 1.00 98.19 134 VAL A N 1
ATOM 1014 C CA . VAL A 1 134 ? 5.958 -4.748 -4.741 1.00 98.19 134 VAL A CA 1
ATOM 1015 C C . VAL A 1 134 ? 6.757 -4.813 -3.450 1.00 98.19 134 VAL A C 1
ATOM 1017 O O . VAL A 1 134 ? 7.991 -4.822 -3.480 1.00 98.19 134 VAL A O 1
ATOM 1020 N N . TYR A 1 135 ? 6.063 -4.841 -2.320 1.00 98.44 135 TYR A N 1
ATOM 1021 C CA . TYR A 1 135 ? 6.641 -4.869 -0.986 1.00 98.44 135 TYR A CA 1
ATOM 1022 C C . TYR A 1 135 ? 6.177 -6.106 -0.223 1.00 98.44 135 TYR A C 1
ATOM 1024 O O . TYR A 1 135 ? 5.000 -6.471 -0.282 1.00 98.44 135 TYR A O 1
ATOM 1032 N N . ALA A 1 136 ? 7.102 -6.721 0.511 1.00 98.25 136 ALA A N 1
ATOM 1033 C CA . ALA A 1 136 ? 6.801 -7.819 1.416 1.00 98.25 136 ALA A CA 1
ATOM 1034 C C . ALA A 1 136 ?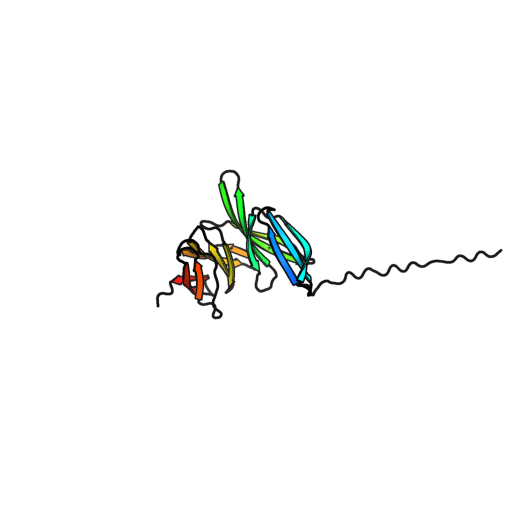 5.962 -7.334 2.602 1.00 98.25 136 ALA A C 1
ATOM 1036 O O . ALA A 1 136 ? 6.179 -6.235 3.128 1.00 98.25 136 ALA A O 1
ATOM 1037 N N . LEU A 1 137 ? 5.026 -8.183 3.029 1.00 98.44 137 LEU A N 1
ATOM 1038 C CA . LEU A 1 137 ? 4.268 -8.008 4.259 1.00 98.44 137 LEU A CA 1
ATOM 1039 C C . LEU A 1 137 ? 4.683 -9.076 5.275 1.00 98.44 137 LEU A C 1
ATOM 1041 O O . LEU A 1 137 ? 4.213 -10.209 5.232 1.00 98.44 137 LEU A O 1
ATOM 1045 N N . GLU A 1 138 ? 5.535 -8.712 6.228 1.00 97.88 138 GLU A N 1
ATOM 1046 C CA . GLU A 1 138 ? 5.984 -9.617 7.290 1.00 97.88 138 GLU A CA 1
ATOM 1047 C C . GLU A 1 138 ? 5.139 -9.398 8.543 1.00 97.88 138 GLU A C 1
ATOM 1049 O O . GLU A 1 138 ? 5.124 -8.312 9.130 1.00 97.88 138 GLU A O 1
ATOM 1054 N N . GLN A 1 139 ? 4.382 -10.425 8.943 1.00 96.38 139 GLN A N 1
ATOM 1055 C CA . GLN A 1 139 ? 3.394 -10.322 10.027 1.00 96.38 139 GLN A CA 1
ATOM 1056 C C . GLN A 1 139 ? 2.419 -9.145 9.813 1.00 96.38 139 GLN A C 1
ATOM 1058 O O . GLN A 1 139 ? 1.989 -8.500 10.765 1.00 96.38 139 GLN A O 1
ATOM 1063 N N . GLY A 1 140 ? 2.099 -8.840 8.550 1.00 97.06 140 GLY A N 1
ATOM 1064 C CA . GLY A 1 140 ? 1.239 -7.725 8.146 1.00 97.06 140 GLY A CA 1
ATOM 1065 C C . GLY A 1 140 ? 1.921 -6.353 8.083 1.00 97.06 140 GLY A C 1
ATOM 1066 O O . GLY A 1 140 ? 1.260 -5.382 7.717 1.00 97.06 140 GLY A O 1
ATOM 1067 N N . ARG A 1 141 ? 3.220 -6.244 8.383 1.00 98.50 141 ARG A N 1
ATOM 1068 C CA . ARG A 1 141 ? 3.998 -4.999 8.283 1.00 98.50 141 ARG A CA 1
ATOM 1069 C C . ARG A 1 141 ? 4.687 -4.900 6.928 1.00 98.50 141 ARG A C 1
ATOM 1071 O O . ARG A 1 141 ? 5.300 -5.860 6.488 1.00 98.50 141 ARG A O 1
ATOM 1078 N N . CYS A 1 142 ? 4.614 -3.740 6.283 1.00 98.50 142 CYS A N 1
ATOM 1079 C CA . CYS A 1 142 ? 5.338 -3.486 5.034 1.00 98.50 142 CYS A CA 1
ATOM 1080 C C . CYS A 1 142 ? 6.824 -3.250 5.330 1.00 98.50 142 CYS A C 1
ATOM 1082 O O . CYS A 1 142 ? 7.163 -2.179 5.826 1.00 98.50 142 CYS A O 1
ATOM 1084 N N . THR A 1 143 ? 7.688 -4.236 5.072 1.00 98.00 143 THR A N 1
ATOM 1085 C CA . THR A 1 143 ? 9.084 -4.241 5.561 1.00 98.00 143 THR A CA 1
ATOM 1086 C C . THR A 1 143 ? 10.123 -3.894 4.508 1.00 98.00 143 THR A C 1
ATOM 1088 O O . THR A 1 143 ? 11.099 -3.217 4.816 1.00 98.00 143 THR A O 1
ATOM 1091 N N . GLN A 1 144 ? 9.949 -4.345 3.268 1.00 97.31 144 GLN A N 1
ATOM 1092 C CA . GLN A 1 144 ? 10.955 -4.169 2.219 1.00 97.31 144 GLN A CA 1
ATO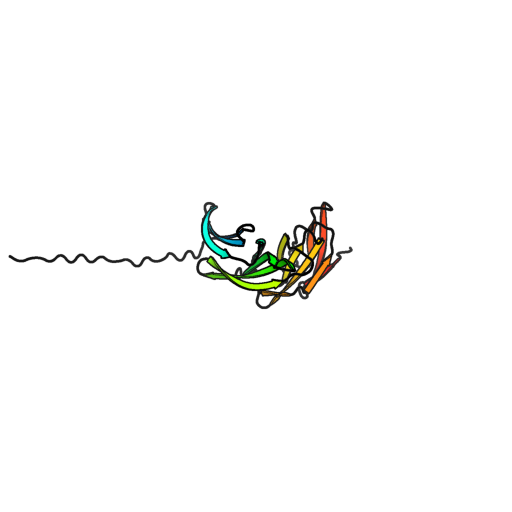M 1093 C C . GLN A 1 144 ? 10.353 -4.262 0.821 1.00 97.31 144 GLN A C 1
ATOM 1095 O O . GLN A 1 144 ? 9.318 -4.893 0.619 1.00 97.31 144 GLN A O 1
ATOM 1100 N N . ARG A 1 145 ? 11.017 -3.645 -0.164 1.00 97.56 145 ARG A N 1
ATOM 1101 C CA . ARG A 1 145 ? 10.662 -3.783 -1.584 1.00 97.56 145 ARG A CA 1
ATOM 1102 C C . ARG A 1 145 ? 11.284 -5.064 -2.139 1.00 97.56 145 ARG A C 1
ATOM 1104 O O . ARG A 1 145 ? 12.503 -5.174 -2.137 1.00 97.56 145 ARG A O 1
ATOM 1111 N N . VAL A 1 146 ? 10.456 -5.963 -2.663 1.00 97.44 146 VAL A N 1
ATOM 1112 C CA . VAL A 1 146 ? 10.883 -7.249 -3.245 1.00 97.44 146 VAL A CA 1
ATOM 1113 C C . VAL A 1 146 ? 10.922 -7.234 -4.769 1.00 97.44 146 VAL A C 1
ATOM 1115 O O . VAL A 1 146 ? 11.707 -7.956 -5.368 1.00 97.44 146 VAL A O 1
ATOM 1118 N N . ALA A 1 147 ? 10.136 -6.366 -5.409 1.00 96.75 147 ALA A N 1
ATOM 1119 C CA . ALA A 1 147 ? 10.181 -6.192 -6.855 1.00 96.75 147 ALA A CA 1
ATOM 1120 C C . ALA A 1 147 ? 9.915 -4.742 -7.264 1.00 96.75 147 A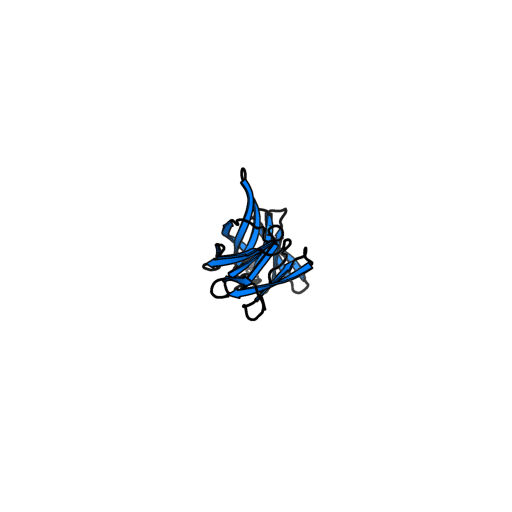LA A C 1
ATOM 1122 O O . ALA A 1 147 ? 9.292 -3.950 -6.545 1.00 96.75 147 ALA A O 1
ATOM 1123 N N . ARG A 1 148 ? 10.396 -4.394 -8.456 1.00 95.50 148 ARG A N 1
ATOM 1124 C CA .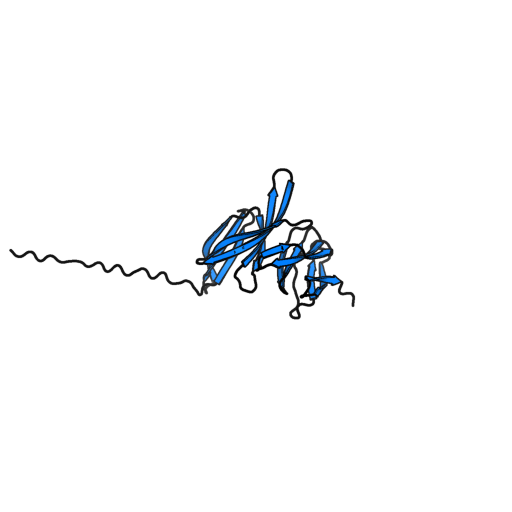 ARG A 1 148 ? 10.113 -3.133 -9.136 1.00 95.50 148 ARG A CA 1
ATOM 1125 C C . ARG A 1 148 ? 10.093 -3.368 -10.633 1.00 95.50 148 ARG A C 1
ATOM 1127 O O . ARG A 1 148 ? 11.034 -3.942 -11.169 1.00 95.50 148 ARG A O 1
ATOM 1134 N N . LYS A 1 149 ? 9.096 -2.800 -11.303 1.00 95.50 149 LYS A N 1
ATOM 1135 C CA . LYS A 1 149 ? 9.078 -2.680 -12.757 1.00 95.50 149 LYS A CA 1
ATOM 1136 C C . LYS A 1 149 ? 8.964 -1.217 -13.153 1.00 95.50 149 LYS A C 1
ATOM 1138 O O . LYS A 1 149 ? 8.007 -0.546 -12.770 1.00 95.50 149 LYS A O 1
ATOM 1143 N N . THR A 1 150 ? 9.945 -0.729 -13.904 1.00 94.56 150 THR A N 1
ATOM 1144 C CA . THR A 1 150 ? 9.845 0.571 -14.576 1.00 94.56 150 THR A CA 1
ATOM 1145 C C . THR A 1 150 ? 8.847 0.458 -15.723 1.00 94.56 150 THR A C 1
ATOM 1147 O O . THR A 1 150 ? 8.873 -0.508 -16.484 1.00 94.56 150 THR A O 1
ATOM 1150 N N . THR A 1 151 ? 7.969 1.444 -15.828 1.00 92.06 151 THR A N 1
ATOM 1151 C CA . THR A 1 151 ? 6.932 1.577 -16.852 1.00 92.06 151 THR A CA 1
ATOM 1152 C C . THR A 1 151 ? 7.025 2.975 -17.475 1.00 92.06 151 THR A C 1
ATOM 1154 O O . THR A 1 151 ? 8.027 3.678 -17.322 1.00 92.06 151 THR A O 1
ATOM 1157 N N . ALA A 1 152 ? 5.991 3.413 -18.196 1.00 91.88 152 ALA A N 1
ATOM 1158 C CA . ALA A 1 152 ? 5.898 4.804 -18.617 1.00 91.88 152 ALA A CA 1
ATOM 1159 C C . ALA A 1 152 ? 5.703 5.750 -17.415 1.00 91.88 152 ALA A C 1
ATOM 1161 O O . ALA A 1 152 ? 5.252 5.364 -16.335 1.00 91.88 152 ALA A O 1
ATOM 1162 N N . LYS A 1 153 ? 6.004 7.040 -17.598 1.00 91.50 153 LYS A N 1
ATOM 1163 C CA . LYS A 1 153 ? 5.688 8.068 -16.592 1.00 91.50 153 LYS A CA 1
ATOM 1164 C C . LYS A 1 153 ? 4.177 8.160 -16.354 1.00 91.50 153 LYS A C 1
ATOM 1166 O O . LYS A 1 153 ? 3.375 7.845 -17.231 1.00 91.50 153 LYS A O 1
ATOM 1171 N N . LYS A 1 154 ? 3.799 8.707 -15.195 1.00 93.25 154 LYS A N 1
ATOM 1172 C CA . LYS A 1 154 ? 2.408 8.956 -14.784 1.00 93.25 154 LYS A CA 1
ATOM 1173 C C . LYS A 1 154 ? 1.585 7.678 -14.552 1.00 93.25 154 LYS A C 1
ATOM 1175 O O . LYS A 1 154 ? 0.382 7.674 -14.804 1.00 93.25 154 LYS A O 1
ATOM 1180 N N . ALA A 1 155 ? 2.219 6.617 -14.043 1.00 95.94 155 ALA A N 1
ATOM 1181 C CA . ALA A 1 155 ? 1.523 5.458 -13.477 1.00 95.94 155 ALA A CA 1
ATOM 1182 C C . ALA A 1 155 ? 0.640 5.923 -12.311 1.00 95.94 155 ALA A C 1
ATOM 1184 O O . ALA A 1 155 ? 1.154 6.462 -11.329 1.00 95.94 155 ALA A O 1
ATOM 1185 N N . HIS A 1 156 ? -0.677 5.773 -12.427 1.00 95.69 156 HIS A N 1
ATOM 1186 C CA . HIS A 1 156 ? -1.609 6.415 -11.497 1.00 95.69 156 HIS A CA 1
ATOM 1187 C C . HIS A 1 156 ? -2.285 5.428 -10.547 1.00 95.69 156 HIS A C 1
ATOM 1189 O O . HIS A 1 156 ? -2.631 5.800 -9.428 1.00 95.69 156 HIS A O 1
ATOM 1195 N N . MET A 1 157 ? -2.446 4.180 -10.977 1.00 96.94 157 MET A N 1
ATOM 1196 C CA . MET A 1 157 ? -3.108 3.118 -10.227 1.00 96.94 157 MET A CA 1
ATOM 1197 C C . MET A 1 157 ? -2.415 1.784 -10.498 1.00 96.94 157 MET A C 1
ATOM 1199 O O . MET A 1 157 ? -1.736 1.631 -11.513 1.00 96.94 157 MET A O 1
ATOM 1203 N N . VAL A 1 158 ? -2.576 0.835 -9.581 1.00 97.75 158 VAL A N 1
ATOM 1204 C CA . VAL A 1 158 ? -2.191 -0.561 -9.775 1.00 97.75 158 VAL A CA 1
ATOM 1205 C C . VAL A 1 158 ? -3.332 -1.448 -9.294 1.00 97.75 158 VAL A C 1
ATOM 1207 O O . VAL A 1 158 ? -3.784 -1.307 -8.161 1.00 97.75 158 VAL A O 1
ATOM 1210 N N . GLU A 1 159 ? -3.797 -2.341 -10.156 1.00 97.94 159 GLU A N 1
ATOM 1211 C CA . GLU A 1 159 ? -4.856 -3.300 -9.851 1.00 97.94 159 GLU A CA 1
ATOM 1212 C C . GLU A 1 159 ? -4.445 -4.715 -10.239 1.00 97.94 159 GLU A C 1
ATOM 1214 O O . GLU A 1 159 ? -3.617 -4.898 -11.127 1.00 97.94 159 GLU A O 1
ATOM 1219 N N . VAL A 1 160 ? -4.996 -5.709 -9.544 1.00 97.38 160 VAL A N 1
ATOM 1220 C CA . VAL A 1 160 ? -4.666 -7.128 -9.755 1.00 97.38 160 VAL A CA 1
ATOM 1221 C C . VAL A 1 160 ? -5.917 -7.873 -10.185 1.00 97.38 160 VAL A C 1
ATOM 1223 O O . VAL A 1 160 ? -6.988 -7.673 -9.611 1.00 97.38 160 VAL A O 1
ATOM 1226 N N . ASP A 1 161 ? -5.780 -8.719 -11.199 1.00 96.81 161 ASP A N 1
ATOM 1227 C CA . ASP A 1 161 ? -6.881 -9.534 -11.699 1.00 96.81 161 ASP A CA 1
ATOM 1228 C C . ASP A 1 161 ? -7.349 -10.579 -10.659 1.00 96.81 161 ASP A C 1
ATOM 1230 O O . ASP A 1 161 ? -6.578 -10.951 -9.769 1.00 96.81 161 ASP A O 1
ATOM 1234 N N . PRO A 1 162 ? -8.580 -11.114 -10.771 1.00 95.69 162 PRO A N 1
ATOM 1235 C CA . PRO A 1 162 ? -9.097 -12.107 -9.827 1.00 95.69 162 PRO A CA 1
ATOM 1236 C C . PRO A 1 162 ? -8.273 -13.397 -9.721 1.00 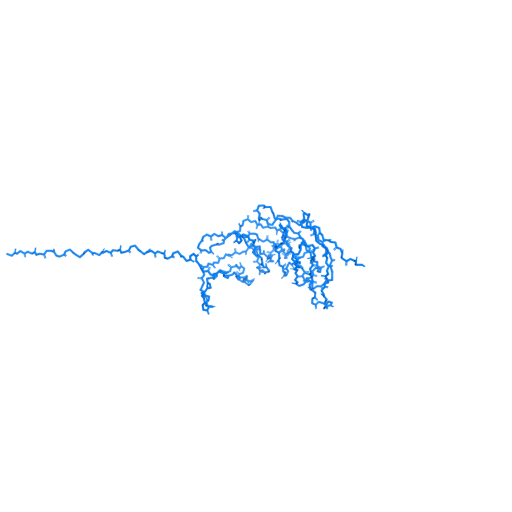95.69 162 PRO A C 1
ATOM 1238 O O . PRO A 1 162 ? -8.301 -14.040 -8.675 1.00 95.69 162 PRO A O 1
ATOM 1241 N N . SER A 1 163 ? -7.535 -13.787 -10.768 1.00 96.12 163 SER A N 1
ATOM 1242 C CA . SER A 1 163 ? -6.635 -14.946 -10.700 1.00 96.12 163 SER A CA 1
ATOM 1243 C C . SER A 1 163 ? -5.352 -14.666 -9.915 1.00 96.12 163 SER A C 1
ATOM 1245 O O . SER A 1 163 ? -4.646 -15.608 -9.557 1.00 96.12 163 SER A O 1
ATOM 1247 N N . GLY A 1 164 ? -5.046 -13.395 -9.633 1.00 95.94 164 GLY A N 1
ATOM 1248 C CA . GLY A 1 164 ? -3.840 -12.990 -8.922 1.00 95.94 164 GLY A CA 1
ATOM 1249 C C . GLY A 1 164 ? -2.564 -13.162 -9.743 1.00 95.94 164 GLY A C 1
ATOM 1250 O O . GLY A 1 164 ? -1.496 -13.291 -9.152 1.00 95.94 164 GLY A O 1
ATOM 1251 N N . ARG A 1 165 ? -2.662 -13.212 -11.078 1.00 96.81 165 ARG A N 1
ATOM 1252 C CA . ARG A 1 165 ? -1.535 -13.493 -11.989 1.00 96.81 165 ARG A CA 1
ATOM 1253 C C . ARG A 1 165 ? -1.205 -12.345 -12.928 1.00 96.81 165 ARG A C 1
ATOM 1255 O O . ARG A 1 165 ? -0.164 -12.376 -13.579 1.00 96.81 165 ARG A O 1
ATOM 1262 N N . PHE A 1 166 ? -2.066 -11.340 -13.009 1.00 97.69 166 PHE A N 1
ATOM 1263 C CA . PHE A 1 166 ? -1.885 -10.176 -13.856 1.00 97.69 166 PHE A CA 1
ATOM 1264 C C . PHE A 1 166 ? -2.110 -8.894 -13.070 1.00 97.69 166 PHE A C 1
ATOM 1266 O O . PHE A 1 166 ? -3.027 -8.779 -12.256 1.00 97.69 166 PHE A O 1
ATOM 1273 N N . VAL A 1 167 ? -1.262 -7.913 -13.352 1.00 98.00 167 VAL A N 1
ATOM 1274 C CA . VAL A 1 167 ? -1.326 -6.567 -12.797 1.00 98.00 167 VAL A CA 1
ATOM 1275 C C . VAL A 1 167 ? -1.608 -5.585 -13.925 1.00 98.00 167 VAL A C 1
ATOM 1277 O O . VAL A 1 167 ? -0.923 -5.594 -14.946 1.00 98.00 167 VAL A O 1
ATOM 1280 N N . PHE A 1 168 ? -2.586 -4.711 -13.713 1.00 97.94 168 PHE A N 1
ATOM 1281 C CA . PHE A 1 168 ? -2.982 -3.653 -14.632 1.00 97.94 168 PHE A CA 1
ATOM 1282 C C . PHE A 1 168 ? -2.606 -2.291 -14.065 1.00 97.94 168 PHE A C 1
ATOM 1284 O O . PHE A 1 168 ? -2.887 -1.970 -12.908 1.00 97.94 168 PHE A O 1
ATOM 1291 N N . VAL A 1 169 ? -1.965 -1.477 -14.897 1.00 97.44 169 VAL A N 1
ATOM 1292 C CA . VAL A 1 169 ? -1.348 -0.216 -14.487 1.00 97.44 169 VAL A CA 1
ATOM 1293 C C . VAL A 1 169 ? -1.798 0.892 -15.434 1.00 97.44 169 VAL A C 1
ATOM 1295 O O . VAL A 1 169 ? -1.161 1.137 -16.466 1.00 97.44 169 VAL A O 1
ATOM 1298 N N . PRO A 1 170 ? -2.910 1.574 -15.129 1.00 97.25 170 PRO A N 1
ATOM 1299 C CA . PRO A 1 170 ? -3.335 2.743 -15.882 1.00 97.25 170 PRO A CA 1
ATOM 1300 C C . PRO A 1 170 ? -2.351 3.903 -15.722 1.00 97.25 170 PRO A C 1
ATOM 1302 O O . PRO A 1 170 ? -1.947 4.264 -14.609 1.00 97.25 170 PRO A O 1
ATOM 1305 N N . HIS A 1 171 ? -1.989 4.508 -16.849 1.00 96.62 171 HIS A N 1
ATOM 1306 C CA . HIS A 1 171 ? -1.114 5.669 -16.915 1.00 96.62 171 HIS A CA 1
ATOM 1307 C C . HIS A 1 171 ? -1.834 6.854 -17.561 1.00 96.62 171 HIS A C 1
ATOM 1309 O O . HIS A 1 171 ? -2.313 6.753 -18.688 1.00 96.62 171 HIS A O 1
ATOM 1315 N N . THR A 1 172 ? -1.834 8.014 -16.899 1.00 94.62 172 THR A N 1
ATOM 1316 C CA . THR A 1 172 ? -2.505 9.222 -17.426 1.00 94.62 172 THR A CA 1
ATOM 1317 C C . THR A 1 172 ? -1.670 9.993 -18.450 1.00 94.62 172 THR A C 1
ATOM 1319 O O . THR A 1 172 ? -2.152 10.937 -19.061 1.00 94.62 172 THR A O 1
ATOM 1322 N N . GLY A 1 173 ? -0.392 9.642 -18.619 1.00 92.25 173 GLY A N 1
ATOM 1323 C CA . GLY A 1 173 ? 0.515 10.273 -19.583 1.00 92.25 173 GLY A CA 1
ATOM 1324 C C . GLY A 1 173 ? 0.393 9.718 -20.989 1.00 92.25 173 GLY A C 1
ATOM 1325 O O . GLY A 1 173 ? -0.082 10.427 -21.866 1.00 92.25 173 GLY A O 1
ATOM 1326 N N . PRO A 1 174 ? 0.818 8.465 -21.201 1.00 94.25 174 PRO A N 1
ATOM 1327 C CA . PRO A 1 174 ? 0.616 7.761 -22.463 1.00 94.25 174 PRO A CA 1
ATOM 1328 C C . PRO A 1 174 ? -0.858 7.425 -22.739 1.00 94.25 174 PRO A C 1
ATOM 1330 O O . PRO A 1 174 ? -1.149 6.931 -23.818 1.00 94.25 174 PRO A O 1
ATOM 1333 N N . ASN A 1 175 ? -1.771 7.666 -21.784 1.00 94.88 175 ASN A N 1
ATOM 1334 C CA . ASN A 1 175 ? -3.194 7.337 -21.891 1.00 94.88 175 ASN A CA 1
ATOM 1335 C C . ASN A 1 175 ? -3.431 5.851 -22.224 1.00 94.88 175 ASN A C 1
ATOM 1337 O O . ASN A 1 175 ? -4.135 5.508 -23.170 1.00 94.88 175 ASN A O 1
ATOM 1341 N N . ALA A 1 176 ? -2.789 4.966 -21.458 1.00 95.06 176 ALA A N 1
ATOM 1342 C CA . ALA A 1 176 ? -2.786 3.528 -21.712 1.00 95.06 176 ALA A CA 1
ATOM 1343 C C . ALA A 1 176 ? -2.821 2.719 -20.411 1.00 95.06 176 ALA A C 1
ATOM 1345 O O . ALA A 1 176 ? -2.379 3.184 -19.353 1.00 95.06 176 ALA A O 1
ATOM 1346 N N . VAL A 1 177 ? -3.311 1.482 -20.505 1.00 96.69 177 VAL A N 1
ATOM 1347 C CA . VAL A 1 177 ? -3.265 0.492 -19.424 1.00 96.69 177 VAL A CA 1
ATOM 1348 C C . VAL A 1 177 ? -2.193 -0.533 -19.760 1.00 96.69 177 VAL A C 1
ATOM 1350 O O . VAL A 1 177 ? -2.306 -1.263 -20.737 1.00 96.69 177 VAL A O 1
ATOM 1353 N N . TYR A 1 178 ? -1.143 -0.571 -18.946 1.00 95.62 178 TYR A N 1
ATOM 1354 C CA . TYR A 1 178 ? -0.072 -1.552 -19.087 1.00 95.62 178 TYR A CA 1
ATOM 1355 C C . TYR A 1 178 ? -0.457 -2.818 -18.330 1.00 95.62 178 TYR A C 1
ATOM 1357 O O . TYR A 1 178 ? -1.008 -2.726 -17.232 1.00 95.62 178 TYR A O 1
ATOM 1365 N N . GLN A 1 179 ? -0.131 -3.979 -18.889 1.00 96.69 179 GLN A N 1
ATOM 1366 C CA . GLN A 1 179 ? -0.344 -5.278 -18.259 1.00 96.69 179 GLN A CA 1
ATOM 1367 C C . GLN A 1 179 ? 1.004 -5.935 -17.952 1.00 96.69 179 GLN A C 1
ATOM 1369 O O . GLN A 1 179 ? 1.905 -5.950 -18.787 1.00 96.69 179 GLN A O 1
ATOM 1374 N N . LEU A 1 180 ? 1.134 -6.475 -16.744 1.00 97.25 180 LEU A N 1
ATOM 1375 C CA . LEU A 1 180 ? 2.299 -7.222 -16.276 1.00 97.25 180 LEU A CA 1
ATOM 1376 C C . LEU A 1 180 ? 1.844 -8.585 -15.755 1.00 97.25 180 LEU A C 1
ATOM 1378 O O . LEU A 1 180 ? 0.743 -8.701 -15.214 1.00 97.25 180 LEU A O 1
ATOM 1382 N N . ARG A 1 181 ? 2.696 -9.603 -15.867 1.00 97.50 181 ARG A N 1
ATOM 1383 C CA . ARG A 1 181 ? 2.516 -10.864 -15.139 1.00 97.50 181 ARG A CA 1
ATOM 1384 C C . ARG A 1 181 ? 2.976 -10.671 -13.697 1.00 97.50 181 ARG A C 1
ATOM 1386 O O . ARG A 1 181 ? 3.982 -10.005 -13.455 1.00 97.50 181 ARG A O 1
ATOM 1393 N N . PHE A 1 182 ? 2.250 -11.260 -12.758 1.00 98.06 182 PHE A N 1
ATOM 1394 C CA . PHE A 1 182 ? 2.514 -11.206 -11.327 1.00 98.06 182 PHE A CA 1
ATOM 1395 C C . PHE A 1 182 ? 2.618 -12.619 -10.766 1.00 98.06 182 PHE A C 1
ATOM 1397 O O . PHE A 1 182 ? 1.739 -13.448 -10.994 1.00 98.06 182 PHE A O 1
ATOM 1404 N N . ASP A 1 183 ? 3.696 -12.890 -10.039 1.00 96.88 183 ASP A N 1
ATOM 1405 C CA . ASP A 1 183 ? 3.839 -14.134 -9.290 1.00 96.88 183 ASP A CA 1
ATOM 1406 C C . ASP A 1 183 ? 3.393 -13.909 -7.835 1.00 96.88 183 ASP A C 1
ATOM 1408 O O . ASP A 1 183 ? 4.115 -13.266 -7.069 1.00 96.88 183 ASP A O 1
ATOM 1412 N N . PRO A 1 184 ? 2.239 -14.453 -7.406 1.00 94.12 184 PRO A N 1
ATOM 1413 C CA . PRO A 1 184 ? 1.732 -14.259 -6.052 1.00 94.12 184 PRO A CA 1
ATOM 1414 C C . PRO A 1 184 ? 2.514 -15.040 -4.985 1.00 94.12 184 PRO A C 1
ATOM 1416 O O . PRO A 1 184 ? 2.213 -14.897 -3.805 1.00 94.12 184 PRO A O 1
ATOM 1419 N N . LYS A 1 185 ? 3.489 -15.880 -5.355 1.00 94.44 185 LYS A N 1
ATOM 1420 C CA . LYS A 1 185 ? 4.369 -16.565 -4.394 1.00 94.44 185 LYS A CA 1
ATOM 1421 C C . LYS A 1 185 ? 5.612 -15.743 -4.079 1.00 94.44 185 LYS A C 1
ATOM 1423 O O . LYS A 1 185 ? 6.067 -15.739 -2.940 1.00 94.44 185 LYS A O 1
ATOM 1428 N N . THR A 1 186 ? 6.167 -15.071 -5.083 1.00 96.25 186 THR A N 1
ATOM 1429 C CA . THR A 1 186 ? 7.455 -14.364 -4.971 1.00 96.25 186 THR A CA 1
ATOM 1430 C C . THR A 1 186 ? 7.313 -12.844 -4.987 1.00 96.25 186 THR A C 1
ATOM 1432 O O . THR A 1 186 ? 8.211 -12.133 -4.542 1.00 96.25 186 THR A O 1
ATOM 1435 N N . GLY A 1 187 ? 6.189 -12.329 -5.486 1.00 97.00 187 GLY A N 1
ATOM 1436 C CA . GLY A 1 187 ? 5.961 -10.908 -5.711 1.00 97.00 187 GLY A CA 1
ATOM 1437 C C . GLY A 1 187 ? 6.596 -10.378 -7.003 1.00 97.00 187 GLY A C 1
ATOM 1438 O O . GLY A 1 187 ? 6.613 -9.163 -7.209 1.00 97.00 187 GLY A O 1
ATOM 1439 N N . ALA A 1 188 ? 7.141 -11.250 -7.860 1.00 97.62 188 ALA A N 1
ATOM 1440 C CA . ALA A 1 188 ? 7.809 -10.852 -9.097 1.00 97.62 188 ALA A CA 1
ATOM 1441 C C . ALA A 1 188 ? 6.842 -10.203 -10.103 1.00 97.62 188 ALA A C 1
ATOM 1443 O O . ALA A 1 188 ? 5.665 -10.565 -10.182 1.00 97.62 188 ALA A O 1
ATOM 1444 N N . LEU A 1 189 ? 7.362 -9.249 -10.884 1.00 97.50 189 LEU A N 1
ATOM 1445 C CA . LEU A 1 189 ? 6.642 -8.552 -11.950 1.00 97.50 189 LEU A CA 1
ATOM 1446 C C . LEU A 1 189 ? 7.394 -8.688 -13.269 1.00 97.50 189 LEU A C 1
ATOM 1448 O O . LEU A 1 189 ? 8.497 -8.159 -13.408 1.00 97.50 189 LEU A O 1
ATOM 1452 N N . GLU A 1 190 ? 6.750 -9.293 -14.259 1.00 96.12 190 GLU A N 1
ATOM 1453 C CA . GLU A 1 190 ? 7.331 -9.506 -15.584 1.00 96.12 190 GLU A CA 1
ATOM 1454 C C . GLU A 1 190 ? 6.498 -8.840 -16.683 1.00 96.12 190 GLU A C 1
ATOM 1456 O O . GLU A 1 190 ? 5.284 -8.678 -16.516 1.00 96.12 190 GLU A O 1
ATOM 1461 N N . PRO A 1 191 ? 7.110 -8.450 -17.818 1.00 93.81 191 PRO A N 1
ATOM 1462 C CA . PRO A 1 191 ? 6.353 -8.087 -19.008 1.00 93.81 191 PRO A CA 1
ATOM 1463 C C . PRO A 1 191 ? 5.359 -9.190 -19.374 1.00 93.81 191 PRO A C 1
ATOM 1465 O O . PRO A 1 191 ? 5.616 -10.386 -19.183 1.00 93.81 191 PRO A O 1
ATOM 1468 N N . ASN A 1 192 ? 4.208 -8.764 -19.876 1.00 91.81 192 ASN A N 1
ATOM 1469 C CA . ASN A 1 192 ? 3.251 -9.643 -20.517 1.00 91.81 192 ASN A CA 1
ATOM 1470 C C . ASN A 1 192 ? 3.369 -9.422 -22.025 1.00 91.81 192 ASN A C 1
ATOM 1472 O O . ASN A 1 192 ? 2.579 -8.663 -22.579 1.00 91.81 192 ASN A O 1
ATOM 1476 N N . ASP A 1 193 ? 4.396 -10.023 -22.628 1.00 80.62 193 ASP A N 1
ATOM 1477 C CA . ASP A 1 193 ? 4.619 -10.024 -24.075 1.00 80.62 193 ASP A CA 1
ATOM 1478 C C . ASP A 1 193 ? 3.889 -11.251 -24.655 1.00 80.62 193 ASP A C 1
ATOM 1480 O O . ASP A 1 193 ? 4.353 -12.374 -24.429 1.00 80.62 193 ASP A O 1
ATOM 1484 N N . PRO A 1 194 ? 2.701 -11.075 -25.266 1.00 62.28 194 PRO A N 1
ATOM 1485 C CA . PRO A 1 194 ? 1.954 -12.164 -25.887 1.00 62.28 194 PRO A CA 1
ATOM 1486 C C . PRO A 1 194 ? 2.582 -12.636 -27.203 1.00 62.28 194 PRO A C 1
ATOM 1488 O O . PRO A 1 194 ? 3.237 -11.817 -27.889 1.00 62.28 194 PRO A O 1
#

Foldseek 3Di:
DDDDDDDDDPPPDPPPPPQPVPWDKDWDQAQVQQKIWIWTADPVGDTDTFDMDHHQAGWAAWDADPVNQWIWTWGWHQDVPPGIWIKIFIWGADPSRDIDTPDIGTDDQFGFLYWDDALQWIWGWGAARQKIWIFHQDVHGRYGTQEMDHHDHQFRYWDADPVRFKIWTQGPPVRDIAIWTADSVRRYTHHPDD

Radius of gyration: 23.02 Å; chains: 1; bounding box: 63×36×92 Å